Protein AF-A0A3B8NC33-F1 (afdb_monomer)

Nearest PDB structures (foldseek):
  8gxu-assembly1_G  TM=2.625E-01  e=5.377E+00  Thermus thermophilus HB8

Foldseek 3Di:
DDDDDDDDDDDDDDDDDDDDDDDDDDPPDDPPPVVVVVVVVVVVVVVVVVVVVVVVVVVVVVVVVVVVVVVVVVVVVVVVVVVLVVLVCVLCPFPDDPPWGWDWDDDVQWIWIFIPDDDDPQRRGAKIAGNFAAQDRIDGTPPDPQVRADQCLVVCPQWKDFQQAWDQDPVVRATHGPPDQLVLQQDPPLPDPSHDPPDDDDQADPVRRGHPPADHHDPDSRSGDDTDMGTDWDQDPVRDIDGDDPVD

Structure (mmCIF, N/CA/C/O backbone):
data_AF-A0A3B8NC33-F1
#
_entry.id   AF-A0A3B8NC33-F1
#
loop_
_atom_site.group_PDB
_atom_site.id
_atom_site.type_symbol
_atom_site.label_atom_id
_atom_site.label_alt_id
_atom_site.label_comp_id
_atom_site.label_asym_id
_atom_site.label_entity_id
_atom_site.label_seq_id
_atom_site.pdbx_PDB_ins_code
_atom_site.Cartn_x
_atom_site.Cartn_y
_atom_site.Cartn_z
_atom_site.occupancy
_atom_site.B_iso_or_equiv
_atom_site.auth_seq_id
_atom_site.auth_comp_id
_atom_site.auth_asym_id
_atom_site.auth_atom_id
_atom_site.pdbx_PDB_model_num
ATOM 1 N N . MET A 1 1 ? -99.631 -49.852 -40.057 1.00 36.09 1 MET A N 1
ATOM 2 C CA . MET A 1 1 ? -100.493 -50.442 -41.103 1.00 36.09 1 MET A CA 1
ATOM 3 C C . MET A 1 1 ? -99.669 -50.563 -42.381 1.00 36.09 1 MET A C 1
ATOM 5 O O . MET A 1 1 ? -99.212 -49.537 -42.847 1.00 36.09 1 MET A O 1
ATOM 9 N N . LYS A 1 2 ? -99.481 -51.802 -42.871 1.00 37.78 2 LYS A N 1
ATOM 10 C CA . LYS A 1 2 ? -99.151 -52.219 -44.256 1.00 37.78 2 LYS A CA 1
ATOM 11 C C . LYS A 1 2 ? -97.831 -51.715 -44.906 1.00 37.78 2 LYS A C 1
ATOM 13 O O . LYS A 1 2 ? -97.626 -50.530 -45.090 1.00 37.78 2 LYS A O 1
ATOM 18 N N . THR A 1 3 ? -96.882 -52.638 -45.139 1.00 38.19 3 THR A N 1
ATOM 19 C CA . THR A 1 3 ? -96.491 -53.266 -46.443 1.00 38.19 3 THR A CA 1
ATOM 20 C C . THR A 1 3 ? -95.378 -52.505 -47.179 1.00 38.19 3 THR A C 1
ATOM 22 O O . THR A 1 3 ? -95.544 -51.339 -47.488 1.00 38.19 3 THR A O 1
ATOM 25 N N . SER A 1 4 ? -94.198 -53.118 -47.348 1.00 39.19 4 SER A N 1
ATOM 26 C CA . SER A 1 4 ? -93.758 -53.862 -48.554 1.00 39.19 4 SER A CA 1
ATOM 27 C C . SER A 1 4 ? -93.327 -52.951 -49.707 1.00 39.19 4 SER A C 1
ATOM 29 O O . SER A 1 4 ? -94.100 -52.086 -50.103 1.00 39.19 4 SER A O 1
ATOM 31 N N . THR A 1 5 ? -92.187 -53.264 -50.347 1.00 43.75 5 THR A N 1
ATOM 32 C CA . THR A 1 5 ? -92.134 -53.708 -51.766 1.00 43.75 5 THR A CA 1
ATOM 33 C C . THR A 1 5 ? -90.812 -53.352 -52.476 1.00 43.75 5 THR A C 1
ATOM 35 O O . THR A 1 5 ? -90.513 -52.183 -52.664 1.00 43.75 5 THR A O 1
ATOM 38 N N . ARG A 1 6 ? -90.119 -54.426 -52.912 1.00 37.91 6 ARG A N 1
ATOM 39 C CA . ARG A 1 6 ? -89.348 -54.687 -54.164 1.00 37.91 6 ARG A CA 1
ATOM 40 C C . ARG A 1 6 ? -88.238 -53.719 -54.608 1.00 37.91 6 ARG A C 1
ATOM 42 O O . ARG A 1 6 ? -88.439 -52.523 -54.697 1.00 37.91 6 ARG A O 1
ATOM 49 N N . GLN A 1 7 ? -87.011 -54.196 -54.849 1.00 43.34 7 GLN A N 1
ATOM 50 C CA . GLN A 1 7 ? -86.513 -55.045 -55.964 1.00 43.34 7 GLN A CA 1
ATOM 51 C C . GLN A 1 7 ? -86.641 -54.440 -57.373 1.00 43.34 7 GLN A C 1
ATOM 53 O O . GLN A 1 7 ? -87.744 -54.349 -57.897 1.00 43.34 7 GLN A O 1
ATOM 58 N N . SER A 1 8 ? -85.484 -54.242 -58.018 1.00 36.69 8 SER A N 1
ATOM 59 C CA . SER A 1 8 ? -85.189 -54.577 -59.430 1.00 36.69 8 SER A CA 1
ATOM 60 C C . SER A 1 8 ? -83.706 -54.252 -59.694 1.00 36.69 8 SER A C 1
ATOM 62 O O . SER A 1 8 ? -83.332 -53.087 -59.722 1.00 36.69 8 SER A O 1
ATOM 64 N N . ASN A 1 9 ? -82.776 -55.209 -59.629 1.00 41.75 9 ASN A N 1
ATOM 65 C CA . ASN A 1 9 ? -82.284 -56.011 -60.760 1.00 41.75 9 ASN A CA 1
ATOM 66 C C . ASN A 1 9 ? -82.384 -55.331 -62.132 1.00 41.75 9 ASN A C 1
ATOM 68 O O . ASN A 1 9 ? -83.482 -55.253 -62.668 1.00 41.75 9 ASN A O 1
ATOM 72 N N . GLN A 1 10 ? -81.238 -55.040 -62.757 1.00 37.62 10 GLN A N 1
ATOM 73 C CA . GLN A 1 10 ? -81.014 -55.428 -64.150 1.00 37.62 10 GLN A CA 1
ATOM 74 C C . GLN A 1 10 ? -79.539 -55.753 -64.431 1.00 37.62 10 GLN A C 1
ATOM 76 O O . GLN A 1 10 ? -78.623 -54.977 -64.179 1.00 37.62 10 GLN A O 1
ATOM 81 N N . TYR A 1 11 ? -79.384 -56.967 -64.950 1.00 34.84 11 TYR A N 1
ATOM 82 C CA . TYR A 1 11 ? -78.227 -57.603 -65.564 1.00 34.84 11 TYR A CA 1
ATOM 83 C C . TYR A 1 11 ? -78.051 -57.119 -67.014 1.00 34.84 11 TYR A C 1
ATOM 85 O O . TYR A 1 11 ? -79.048 -57.012 -67.724 1.00 34.84 11 TYR A O 1
ATOM 93 N N . ASN A 1 12 ? -76.810 -57.005 -67.500 1.00 38.88 12 ASN A N 1
ATOM 94 C CA . ASN A 1 12 ? -76.418 -57.491 -68.839 1.00 38.88 12 ASN A CA 1
ATOM 95 C C . ASN A 1 12 ? -74.882 -57.484 -68.982 1.00 38.88 12 ASN A C 1
ATOM 97 O O . ASN A 1 12 ? -74.248 -56.454 -68.795 1.00 38.88 12 ASN A O 1
ATOM 101 N N . LYS A 1 13 ? -74.255 -58.670 -69.054 1.00 41.38 13 LYS A N 1
ATOM 102 C CA . LYS A 1 13 ? -73.719 -59.335 -70.272 1.00 41.38 13 LYS A CA 1
ATOM 103 C C . LYS A 1 13 ? -72.613 -58.520 -70.966 1.00 41.38 13 LYS A C 1
ATOM 105 O O . LYS A 1 13 ? -72.883 -57.466 -71.514 1.00 41.38 13 LYS A O 1
ATOM 110 N N . SER A 1 14 ? -71.343 -58.908 -70.821 1.00 41.09 14 SER A N 1
ATOM 111 C CA . SER A 1 14 ? -70.631 -60.027 -71.488 1.00 41.09 14 SER A CA 1
ATOM 112 C C . SER A 1 14 ? -70.055 -59.618 -72.846 1.00 41.09 14 SER A C 1
ATOM 114 O O . SER A 1 14 ? -70.815 -59.291 -73.749 1.00 41.09 14 SER A O 1
ATOM 116 N N . ASN A 1 15 ? -68.722 -59.693 -72.977 1.00 37.19 15 ASN A N 1
ATOM 117 C CA . ASN A 1 15 ? -68.048 -60.226 -74.166 1.00 37.19 15 ASN A CA 1
ATOM 118 C C . ASN A 1 15 ? -66.566 -60.564 -73.877 1.00 37.19 15 ASN A C 1
ATOM 120 O O . ASN A 1 15 ? -65.801 -59.723 -73.413 1.00 37.19 15 ASN A O 1
ATOM 124 N N . ASN A 1 16 ? -66.206 -61.824 -74.150 1.00 39.09 16 ASN A N 1
ATOM 125 C CA . ASN A 1 16 ? -64.850 -62.405 -74.233 1.00 39.09 16 ASN A CA 1
ATOM 126 C C . ASN A 1 16 ? -64.128 -61.869 -75.497 1.00 39.09 16 ASN A C 1
ATOM 128 O O . ASN A 1 16 ? -64.822 -61.503 -76.438 1.00 39.09 16 ASN A O 1
ATOM 132 N N . GLY A 1 17 ? -62.802 -61.820 -75.697 1.00 37.31 17 GLY A N 1
ATOM 133 C CA . GLY A 1 17 ? -61.551 -62.298 -75.062 1.00 37.31 17 GLY A CA 1
ATOM 134 C C . GLY A 1 17 ? -60.374 -61.746 -75.925 1.00 37.31 17 GLY A C 1
ATOM 135 O O . GLY A 1 17 ? -60.585 -60.721 -76.569 1.00 37.31 17 GLY A O 1
ATOM 136 N N . PRO A 1 18 ? -59.213 -62.412 -76.137 1.00 55.00 18 PRO A N 1
ATOM 137 C CA . PRO A 1 18 ? -58.379 -63.266 -75.280 1.00 55.00 18 PRO A CA 1
ATOM 138 C C . PRO A 1 18 ? -56.895 -62.776 -75.216 1.00 55.00 18 PRO A C 1
ATOM 140 O O . PRO A 1 18 ? -56.404 -62.149 -76.150 1.00 55.00 18 PRO A O 1
ATOM 143 N N . GLY A 1 19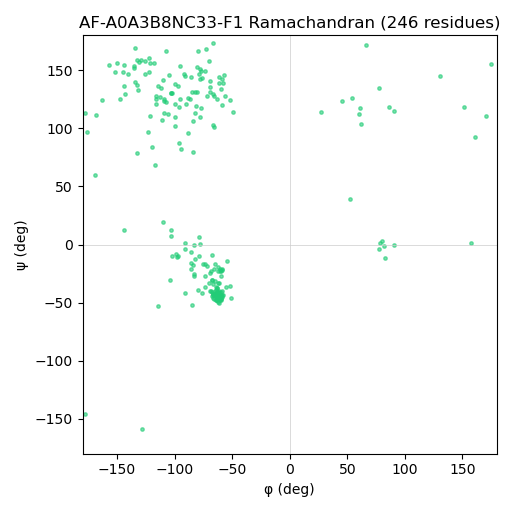 ? -56.113 -63.129 -74.181 1.00 41.19 19 GLY A N 1
ATOM 144 C CA . GLY A 1 19 ? -54.646 -62.959 -74.265 1.00 41.19 19 GLY A CA 1
ATOM 145 C C . GLY A 1 19 ? -53.839 -62.933 -72.962 1.00 41.19 19 GLY A C 1
ATOM 146 O O . GLY A 1 19 ? -53.604 -61.870 -72.417 1.00 41.19 19 GLY A O 1
ATOM 147 N N . LYS A 1 20 ? -53.356 -64.118 -72.554 1.00 43.66 20 LYS A N 1
ATOM 148 C CA . LYS A 1 20 ? -52.055 -64.440 -71.914 1.00 43.66 20 LYS A CA 1
ATOM 149 C C . LYS A 1 20 ? -51.498 -63.570 -70.760 1.00 43.66 20 LYS A C 1
ATOM 151 O O . LYS A 1 20 ? -51.045 -62.455 -70.978 1.00 43.66 20 LYS A O 1
ATOM 156 N N . GLY A 1 21 ? -51.235 -64.229 -69.623 1.00 47.72 21 GLY A N 1
ATOM 157 C CA . GLY A 1 21 ? -50.026 -63.985 -68.809 1.00 47.72 21 GLY A CA 1
ATOM 158 C C . GLY A 1 21 ? -50.257 -63.757 -67.309 1.00 47.72 21 GLY A C 1
ATOM 159 O O . GLY A 1 21 ? 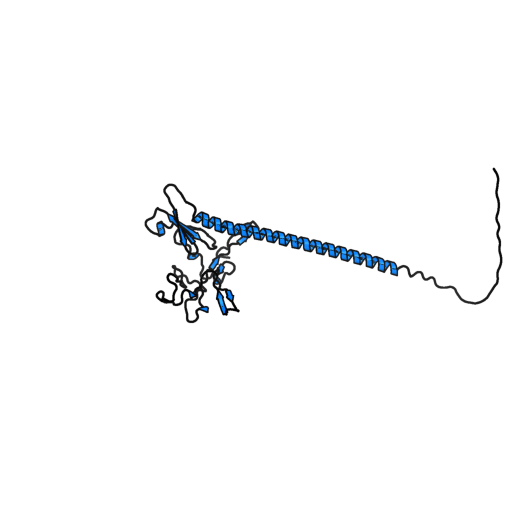-51.286 -63.205 -66.951 1.00 47.72 21 GLY A O 1
ATOM 160 N N . PRO A 1 22 ? -49.346 -64.217 -66.428 1.00 46.88 22 PRO A N 1
ATOM 161 C CA . PRO A 1 22 ? -49.647 -64.604 -65.050 1.00 46.88 22 PRO A CA 1
ATOM 162 C C . PRO A 1 22 ? -49.753 -63.423 -64.077 1.00 46.88 22 PRO A C 1
ATOM 164 O O . PRO A 1 22 ? -49.092 -62.398 -64.224 1.00 46.88 22 PRO A O 1
ATOM 167 N N . ALA A 1 23 ? -50.547 -63.621 -63.024 1.00 58.97 23 ALA A N 1
ATOM 168 C CA . ALA A 1 23 ? -50.493 -62.810 -61.816 1.00 58.97 23 ALA A CA 1
ATOM 169 C C . ALA A 1 23 ? -49.082 -62.858 -61.211 1.00 58.97 23 ALA A C 1
ATOM 171 O O . ALA A 1 23 ? -48.498 -63.936 -61.179 1.00 58.97 23 ALA A O 1
ATOM 172 N N . LEU A 1 24 ? -48.578 -61.713 -60.729 1.00 56.91 24 LEU A N 1
ATOM 173 C CA . LEU A 1 24 ? -47.767 -61.548 -59.509 1.00 56.91 24 LEU A CA 1
ATOM 174 C C . LEU A 1 24 ? -47.196 -60.118 -59.430 1.00 56.91 24 LEU A C 1
ATOM 176 O O . LEU A 1 24 ? -46.266 -59.782 -60.159 1.00 56.91 24 LEU A O 1
ATOM 180 N N . LYS A 1 25 ? -47.687 -59.313 -58.478 1.00 45.44 25 LYS A N 1
ATOM 181 C CA . LYS A 1 25 ? -46.849 -58.565 -57.516 1.00 45.44 25 LYS A CA 1
ATOM 182 C C . LYS A 1 25 ? -47.732 -57.793 -56.533 1.00 45.44 25 LYS A C 1
ATOM 184 O O . LYS A 1 25 ? -48.388 -56.833 -56.916 1.00 45.44 25 LYS A O 1
ATOM 189 N N . ASN A 1 26 ? -47.694 -58.181 -55.260 1.00 59.19 26 ASN A N 1
ATOM 190 C CA . ASN A 1 26 ? -48.063 -57.296 -54.155 1.00 59.19 26 ASN A CA 1
ATOM 191 C C . ASN A 1 26 ? -46.856 -56.399 -53.845 1.00 59.19 26 ASN A C 1
ATOM 193 O O . ASN A 1 26 ? -45.824 -56.941 -53.448 1.00 59.19 26 ASN A O 1
ATOM 197 N N . PRO A 1 27 ? -46.940 -55.063 -53.956 1.00 49.94 27 PRO A N 1
ATOM 198 C CA . PRO A 1 27 ? -45.967 -54.180 -53.343 1.00 49.94 27 PRO A CA 1
ATOM 199 C C . PRO A 1 27 ? -46.533 -53.712 -51.998 1.00 49.94 27 PRO A C 1
ATOM 201 O O . PRO A 1 27 ? -47.181 -52.674 -51.909 1.00 49.94 27 PRO A O 1
ATOM 204 N N . ARG A 1 28 ? -46.303 -54.483 -50.934 1.00 59.78 28 ARG A N 1
ATOM 205 C CA . ARG A 1 28 ? -46.381 -53.946 -49.569 1.00 59.78 28 ARG A CA 1
ATOM 206 C C . ARG A 1 28 ? -44.976 -53.543 -49.158 1.00 59.78 28 ARG A C 1
ATOM 208 O O . ARG A 1 28 ? -44.297 -54.337 -48.537 1.00 59.78 28 ARG A O 1
ATOM 215 N N . GLU A 1 29 ? -44.541 -52.352 -49.566 1.00 58.53 29 GLU A N 1
ATOM 216 C CA . GLU A 1 29 ? -43.280 -51.752 -49.097 1.00 58.53 29 GLU A CA 1
ATOM 217 C C . GLU A 1 29 ? -43.176 -50.275 -49.537 1.00 58.53 29 GLU A C 1
ATOM 219 O O . GLU A 1 29 ? -42.301 -49.898 -50.308 1.00 58.53 29 GLU A O 1
ATOM 224 N N . LYS A 1 30 ? -44.121 -49.415 -49.117 1.00 54.25 30 LYS A N 1
ATOM 225 C CA . LYS A 1 30 ? -44.017 -47.945 -49.305 1.00 54.25 30 LYS A CA 1
ATOM 226 C C . LYS A 1 30 ? -44.582 -47.086 -48.160 1.00 54.25 30 LYS A C 1
ATOM 228 O O . LYS A 1 30 ? -44.693 -45.878 -48.324 1.00 54.25 30 LYS A O 1
ATOM 233 N N . GLU A 1 31 ? -44.884 -47.654 -46.992 1.00 54.38 31 GLU A N 1
ATOM 234 C CA . GLU A 1 31 ? -45.345 -46.869 -45.823 1.00 54.38 31 GLU A CA 1
ATOM 235 C C . GLU A 1 31 ? -44.227 -46.552 -44.808 1.00 54.38 31 GLU A C 1
ATOM 237 O O . GLU A 1 31 ? -44.387 -45.685 -43.955 1.00 54.38 31 GLU A O 1
ATOM 242 N N . SER A 1 32 ? -43.048 -47.169 -44.928 1.00 56.34 32 SER A N 1
ATOM 243 C CA . SER A 1 32 ? -41.942 -47.023 -43.968 1.00 56.34 32 SER A CA 1
ATOM 244 C C . SER A 1 32 ? -41.044 -45.792 -44.188 1.00 56.34 32 SER A C 1
ATOM 246 O O . SER A 1 32 ? -40.359 -45.373 -43.260 1.00 56.34 32 SER A O 1
ATOM 248 N N . GLY A 1 33 ? -41.060 -45.162 -45.369 1.00 64.25 33 GLY A N 1
ATOM 249 C CA . GLY A 1 33 ? -40.212 -43.994 -45.666 1.00 64.25 33 GLY A CA 1
ATOM 250 C C . GLY A 1 33 ? -40.700 -42.681 -45.038 1.00 64.25 33 GLY A C 1
ATOM 251 O O . GLY A 1 33 ? -39.902 -41.927 -44.488 1.00 64.25 33 GLY A O 1
ATOM 252 N N . ILE A 1 34 ? -42.015 -42.421 -45.068 1.00 78.25 34 ILE A N 1
ATOM 253 C CA . ILE A 1 34 ? -42.618 -41.210 -44.478 1.00 78.25 34 ILE A CA 1
ATOM 254 C C . ILE A 1 34 ? -42.524 -41.229 -42.950 1.00 78.25 34 ILE A C 1
ATOM 256 O O . ILE A 1 34 ? -42.195 -40.209 -42.346 1.00 78.25 34 ILE A O 1
ATOM 260 N N . ALA A 1 35 ? -42.733 -42.395 -42.330 1.00 79.31 35 ALA A N 1
ATOM 261 C CA . ALA A 1 35 ? -42.620 -42.550 -40.884 1.00 79.31 35 ALA A CA 1
ATOM 262 C C . ALA A 1 35 ? -41.215 -42.163 -40.387 1.00 79.31 35 ALA A C 1
ATOM 264 O O . ALA A 1 35 ? -41.094 -41.393 -39.437 1.00 79.31 35 ALA A O 1
ATOM 265 N N . ILE A 1 36 ? -40.158 -42.590 -41.085 1.00 83.25 36 ILE A N 1
ATOM 266 C CA . ILE A 1 36 ? -38.770 -42.256 -40.728 1.00 83.25 36 ILE A CA 1
ATOM 267 C C . ILE A 1 36 ? -38.512 -40.748 -40.815 1.00 83.25 36 ILE A C 1
ATOM 269 O O . ILE A 1 36 ? -37.931 -40.185 -39.891 1.00 83.25 36 ILE A O 1
ATOM 273 N N . VAL A 1 37 ? -38.973 -40.076 -41.876 1.00 87.56 37 VAL A N 1
ATOM 274 C CA . VAL A 1 37 ? -38.784 -38.622 -42.028 1.00 87.56 37 VAL A CA 1
ATOM 275 C C . VAL A 1 37 ? -39.508 -37.861 -40.917 1.00 87.56 37 VAL A C 1
ATOM 277 O O . VAL A 1 37 ? -38.909 -36.994 -40.288 1.00 87.56 37 VAL A O 1
ATOM 280 N N . THR A 1 38 ? -40.760 -38.224 -40.614 1.00 88.81 38 THR A N 1
ATOM 281 C CA . THR A 1 38 ? -41.527 -37.565 -39.541 1.00 88.81 38 THR A CA 1
ATOM 282 C C . THR A 1 38 ? -40.890 -37.756 -38.163 1.00 88.81 38 THR A C 1
ATOM 284 O O . THR A 1 38 ? -40.776 -36.794 -37.407 1.00 88.81 38 THR A O 1
ATOM 287 N N . VAL A 1 39 ? -40.399 -38.960 -37.852 1.00 92.00 39 VAL A N 1
ATOM 288 C CA . VAL A 1 39 ? -39.718 -39.248 -36.582 1.00 92.00 39 VAL A CA 1
ATOM 289 C C . VAL A 1 39 ? -38.392 -38.495 -36.492 1.00 92.00 39 VAL A C 1
ATOM 291 O O . VAL A 1 39 ? -38.104 -37.903 -35.455 1.00 92.00 39 VAL A O 1
ATOM 294 N N . LEU A 1 40 ? -37.609 -38.446 -37.574 1.00 92.50 40 LEU A N 1
ATOM 295 C CA . LEU A 1 40 ? -36.345 -37.708 -37.606 1.00 92.50 40 LEU A CA 1
ATOM 296 C C . LEU A 1 40 ? -36.561 -36.204 -37.382 1.00 92.50 40 LEU A C 1
ATOM 298 O O . LEU A 1 40 ? -35.808 -35.586 -36.633 1.00 92.50 40 LEU A O 1
ATOM 302 N N . SER A 1 41 ? -37.603 -35.618 -37.981 1.00 92.19 41 SER A N 1
ATOM 303 C CA . SER A 1 41 ? -37.955 -34.209 -37.768 1.00 92.19 41 SER A CA 1
ATOM 304 C C . SER A 1 41 ? -38.346 -33.923 -36.317 1.00 92.19 41 SER A C 1
ATOM 306 O O . SER A 1 41 ? -37.900 -32.925 -35.753 1.00 92.19 41 SER A O 1
ATOM 308 N N . VAL A 1 42 ? -39.129 -34.809 -35.689 1.00 93.88 42 VAL A N 1
ATOM 309 C CA . VAL A 1 42 ? -39.500 -34.679 -34.269 1.00 93.88 42 VAL A CA 1
ATOM 310 C C . VAL A 1 42 ? -38.271 -34.819 -33.366 1.00 93.88 42 VAL A C 1
ATOM 312 O O . VAL A 1 42 ? -38.096 -34.009 -32.458 1.00 93.88 42 VAL A O 1
ATOM 315 N N . LEU A 1 43 ? -37.384 -35.781 -33.642 1.00 94.69 43 LEU A N 1
ATOM 316 C CA . LEU A 1 43 ? -36.138 -35.963 -32.892 1.00 94.69 43 LEU A CA 1
ATOM 317 C C . LEU A 1 43 ? -35.197 -34.762 -33.036 1.00 94.69 43 LEU A C 1
ATOM 319 O O . LEU A 1 43 ? -34.644 -34.306 -32.039 1.00 94.69 43 LEU A O 1
ATOM 323 N N . MET A 1 44 ? -35.039 -34.206 -34.241 1.00 95.69 44 MET A N 1
ATOM 324 C CA . MET A 1 44 ? -34.252 -32.983 -34.440 1.00 95.69 44 MET A CA 1
ATOM 325 C C . MET A 1 44 ? -34.806 -31.812 -33.627 1.00 95.69 44 MET A C 1
ATOM 327 O O . MET A 1 44 ? -34.039 -31.106 -32.973 1.00 95.69 44 MET A O 1
ATOM 331 N N . LEU A 1 45 ? -36.127 -31.620 -33.637 1.00 96.25 45 LEU A N 1
ATOM 332 C CA . LEU A 1 45 ? -36.771 -30.541 -32.892 1.00 96.25 45 LEU A CA 1
ATOM 333 C C . LEU A 1 45 ? -36.576 -30.715 -31.380 1.00 96.25 45 LEU A C 1
ATOM 335 O O . LEU A 1 45 ? -36.237 -29.751 -30.695 1.00 96.25 45 LEU A O 1
ATOM 339 N N . MET A 1 46 ? -36.712 -31.943 -30.869 1.00 96.19 46 MET A N 1
ATOM 340 C CA . MET A 1 46 ? -36.432 -32.254 -29.465 1.00 96.19 46 MET A CA 1
ATOM 341 C C . MET A 1 46 ? -34.981 -31.940 -29.089 1.00 96.19 46 MET A C 1
ATOM 343 O O . MET A 1 46 ? -34.752 -31.281 -28.078 1.00 96.19 46 MET A O 1
ATOM 347 N N . THR A 1 47 ? -34.004 -32.337 -29.908 1.00 96.06 47 THR A N 1
ATOM 348 C CA . THR A 1 47 ? -32.583 -32.063 -29.640 1.00 96.06 47 THR A CA 1
ATOM 349 C C . THR A 1 47 ? -32.283 -30.566 -29.612 1.00 96.06 47 THR A C 1
ATOM 351 O O . THR A 1 47 ? -31.571 -30.108 -28.722 1.00 96.06 47 THR A O 1
ATOM 354 N N . LEU A 1 48 ? -32.853 -29.782 -30.536 1.00 96.19 48 LEU A N 1
ATOM 355 C CA . LEU A 1 48 ? -32.684 -28.324 -30.551 1.00 96.19 48 LEU A CA 1
ATOM 356 C C . LEU A 1 48 ? -33.288 -27.659 -29.312 1.00 96.19 48 LEU A C 1
ATOM 358 O O . LEU A 1 48 ? -32.692 -26.734 -28.763 1.00 96.19 48 LEU A O 1
ATOM 362 N N . LEU A 1 49 ? -34.445 -28.138 -28.854 1.00 96.12 49 LEU A N 1
ATOM 363 C CA . LEU A 1 49 ? -35.093 -27.619 -27.652 1.00 96.12 49 LEU A CA 1
ATOM 364 C C . LEU A 1 49 ? -34.267 -27.939 -26.402 1.00 96.12 49 LEU A C 1
ATOM 366 O O . LEU A 1 49 ? -34.016 -27.052 -25.591 1.00 96.12 49 LEU A O 1
ATOM 370 N N . ILE A 1 50 ? -33.794 -29.182 -26.283 1.00 96.50 50 ILE A N 1
ATOM 371 C CA . ILE A 1 50 ? -32.926 -29.617 -25.183 1.00 96.50 50 ILE A CA 1
ATOM 372 C C . ILE A 1 50 ? -31.635 -28.792 -25.172 1.00 96.50 50 ILE A C 1
ATOM 374 O O . ILE A 1 50 ? -31.256 -28.267 -24.129 1.00 96.50 50 ILE A O 1
ATOM 378 N N . TRP A 1 51 ? -30.995 -28.611 -26.328 1.00 96.19 51 TRP A N 1
ATOM 379 C CA . TRP A 1 51 ? -29.790 -27.791 -26.446 1.00 96.19 51 TRP A CA 1
ATOM 380 C C . TRP A 1 51 ? -30.043 -26.326 -26.071 1.00 96.19 51 TRP A C 1
ATOM 382 O O . TRP A 1 51 ? -29.254 -25.734 -25.339 1.00 96.19 51 TRP A O 1
ATOM 392 N N . GLY A 1 52 ? -31.170 -25.754 -26.505 1.00 95.38 52 GLY A N 1
ATOM 393 C CA . GLY A 1 52 ? -31.577 -24.403 -26.123 1.00 95.38 52 GLY A CA 1
ATOM 394 C C . GLY A 1 52 ? -31.792 -24.254 -24.615 1.00 95.38 52 GLY A C 1
ATOM 395 O O . GLY A 1 52 ? -31.331 -23.276 -24.031 1.00 95.38 52 GLY A O 1
ATOM 396 N N . PHE A 1 53 ? -32.433 -25.237 -23.975 1.00 95.50 53 PHE A N 1
ATOM 397 C CA . PHE A 1 53 ? -32.645 -25.249 -22.527 1.00 95.50 53 PHE A CA 1
ATOM 398 C C . PHE A 1 53 ? -31.328 -25.371 -21.751 1.00 95.50 53 PHE A C 1
ATOM 400 O O . PHE A 1 53 ? -31.089 -24.576 -20.846 1.00 95.50 53 PHE A O 1
ATOM 407 N N . PHE A 1 54 ? -30.444 -26.299 -22.134 1.00 95.25 54 PHE A N 1
ATOM 408 C CA . PHE A 1 54 ? -29.126 -26.433 -21.505 1.00 95.25 54 PHE A CA 1
ATOM 409 C C . PHE A 1 54 ? -28.270 -25.178 -21.698 1.00 95.25 54 PHE A C 1
ATOM 411 O O . PHE A 1 54 ? -27.702 -24.687 -20.731 1.00 95.25 54 PHE A O 1
ATOM 418 N N . SER A 1 55 ? -28.252 -24.589 -22.900 1.00 94.50 55 SER A N 1
ATOM 419 C CA . SER A 1 55 ? -27.520 -23.341 -23.147 1.00 94.50 55 SER A CA 1
ATOM 420 C C . SER A 1 55 ? -28.064 -22.172 -22.322 1.00 94.50 55 SER A C 1
ATOM 422 O O . SER A 1 55 ? -27.292 -21.332 -21.862 1.00 94.50 55 SER A O 1
ATOM 424 N N . ALA A 1 56 ? -29.384 -22.091 -22.134 1.00 93.81 56 ALA A N 1
ATOM 425 C CA . ALA A 1 56 ? -29.990 -21.073 -21.283 1.00 93.81 56 ALA A CA 1
ATOM 426 C C . ALA A 1 56 ? -29.632 -21.287 -19.804 1.00 93.81 56 ALA A C 1
ATOM 428 O O . ALA A 1 56 ? -29.232 -20.331 -19.145 1.00 93.81 56 ALA A O 1
ATOM 429 N N . ALA A 1 57 ? -29.704 -22.527 -19.314 1.00 93.06 57 ALA A N 1
ATOM 430 C CA . ALA A 1 57 ? -29.356 -22.873 -17.939 1.00 93.06 57 ALA A CA 1
ATOM 431 C C . ALA A 1 57 ? -27.868 -22.627 -17.629 1.00 93.06 57 ALA A C 1
ATOM 433 O O . ALA A 1 57 ? -27.547 -22.068 -16.584 1.00 93.06 57 ALA A O 1
ATOM 434 N N . GLU A 1 58 ? -26.961 -22.980 -18.546 1.00 93.00 58 GLU A N 1
ATOM 435 C CA . GLU A 1 58 ? -25.527 -22.675 -18.426 1.00 93.00 58 GLU A CA 1
ATOM 436 C C . GLU A 1 58 ? -25.286 -21.163 -18.354 1.00 93.00 58 GLU A C 1
ATOM 438 O O . GLU A 1 58 ? -24.610 -20.688 -17.446 1.00 93.00 58 GLU A O 1
ATOM 443 N N . LYS A 1 59 ? -25.914 -20.381 -19.243 1.00 92.25 59 LYS A N 1
ATOM 444 C CA . LYS A 1 59 ? -25.803 -18.913 -19.225 1.00 92.25 59 LYS A CA 1
ATOM 445 C C . LYS A 1 59 ? -26.361 -18.290 -17.949 1.00 92.25 59 LYS A C 1
ATOM 447 O O . LYS A 1 59 ? -25.815 -17.302 -17.466 1.00 92.25 59 LYS A O 1
ATOM 452 N N . GLU A 1 60 ? -27.456 -18.825 -17.420 1.00 90.44 60 GLU A N 1
ATOM 453 C CA . GLU A 1 60 ? -28.057 -18.349 -16.174 1.00 90.44 60 GLU A CA 1
ATOM 454 C C . GLU A 1 60 ? -27.169 -18.665 -14.964 1.00 90.44 60 GLU A C 1
ATOM 456 O O . GLU A 1 60 ? -26.989 -17.810 -14.091 1.00 90.44 60 GLU A O 1
ATOM 461 N N . LEU A 1 61 ? -26.549 -19.849 -14.940 1.00 93.25 61 LEU A N 1
ATOM 462 C CA . LEU A 1 61 ? -25.568 -20.229 -13.926 1.00 93.25 61 LEU A CA 1
ATOM 463 C C . LEU A 1 61 ? -24.322 -19.340 -13.997 1.00 93.25 61 LEU A C 1
ATOM 465 O O . LEU A 1 61 ? -23.912 -18.786 -12.976 1.00 93.25 61 LEU A O 1
ATOM 469 N N . ASP A 1 62 ? -23.769 -19.132 -15.191 1.00 92.44 62 ASP A N 1
ATOM 470 C CA . ASP A 1 62 ? -22.630 -18.238 -15.400 1.00 92.44 62 ASP A CA 1
ATOM 471 C C . ASP A 1 62 ? -22.968 -16.812 -14.965 1.00 92.44 62 ASP A C 1
ATOM 473 O O . ASP A 1 62 ? -22.236 -16.211 -14.180 1.00 92.44 62 ASP A O 1
ATOM 477 N N . SER A 1 63 ? -24.119 -16.282 -15.387 1.00 90.75 63 SER A N 1
ATOM 478 C CA . SER A 1 63 ? -24.593 -14.958 -14.974 1.00 90.75 63 SER A CA 1
ATOM 479 C C . SER A 1 63 ? -24.748 -14.849 -13.455 1.00 90.75 63 SER A C 1
ATOM 481 O O . SER A 1 63 ? -24.400 -13.822 -12.869 1.00 90.75 63 SER A O 1
ATOM 483 N N . SER A 1 64 ? -25.250 -15.897 -12.801 1.00 90.81 64 SER A N 1
ATOM 484 C CA . SER A 1 64 ? -25.403 -15.940 -11.343 1.00 90.81 64 SER A CA 1
ATOM 485 C C . SER A 1 64 ? -24.050 -15.962 -10.635 1.00 90.81 64 SER A C 1
ATOM 487 O O . SER A 1 64 ? -23.855 -15.238 -9.657 1.00 90.81 64 SER A O 1
ATOM 489 N N . ASN A 1 65 ? -23.086 -16.722 -11.160 1.00 91.06 65 ASN A N 1
ATOM 490 C CA . ASN A 1 65 ? -21.715 -16.755 -10.656 1.00 91.06 65 ASN A CA 1
ATOM 491 C C . ASN A 1 65 ? -21.019 -15.399 -10.830 1.00 91.06 65 ASN A C 1
ATOM 493 O O . ASN A 1 65 ? -20.407 -14.903 -9.883 1.00 91.06 65 ASN A O 1
ATOM 497 N N . TYR A 1 66 ? -21.166 -14.752 -11.990 1.00 90.56 66 TYR A N 1
ATOM 498 C CA . TYR A 1 66 ? -20.645 -13.403 -12.229 1.00 90.56 66 TYR A CA 1
ATOM 499 C C . TYR A 1 66 ? -21.263 -12.376 -11.280 1.00 90.56 66 TYR A C 1
ATOM 501 O O . TYR A 1 66 ? -20.545 -11.561 -10.695 1.00 90.56 66 TYR A O 1
ATOM 509 N N . TYR A 1 67 ? -22.581 -12.427 -11.083 1.00 88.31 67 TYR A N 1
ATOM 510 C CA . TYR A 1 67 ? -23.273 -11.542 -10.151 1.00 88.31 67 TYR A CA 1
ATOM 511 C C . TYR A 1 67 ? -22.802 -11.764 -8.706 1.00 88.31 67 TYR A C 1
ATOM 513 O O . TYR A 1 67 ? -22.464 -10.805 -8.009 1.00 88.31 67 TYR A O 1
ATOM 521 N N . GLY A 1 68 ? -22.692 -13.026 -8.280 1.00 88.81 68 GLY A N 1
ATOM 522 C CA . GLY A 1 68 ? -22.156 -13.398 -6.972 1.00 88.81 68 GLY A CA 1
ATOM 523 C C . GLY A 1 68 ? -20.715 -12.925 -6.771 1.00 88.81 68 GLY A C 1
ATOM 524 O O . GLY A 1 68 ? -20.400 -12.335 -5.738 1.00 88.81 68 GLY A O 1
ATOM 525 N N . SER A 1 69 ? -19.852 -13.102 -7.775 1.00 86.06 69 SER A N 1
ATOM 526 C CA . SER A 1 69 ? -18.470 -12.614 -7.744 1.00 86.06 69 SER A CA 1
ATOM 527 C C . SER A 1 69 ? -18.410 -11.090 -7.640 1.00 86.06 69 SER A C 1
ATOM 529 O O . SER A 1 69 ? -17.640 -10.567 -6.840 1.00 86.06 69 SER A O 1
ATOM 531 N N . SER A 1 70 ? -19.242 -10.363 -8.392 1.00 87.12 70 SER A N 1
ATOM 532 C CA . SER A 1 70 ? -19.281 -8.897 -8.345 1.00 87.12 70 SER A CA 1
ATOM 533 C C . SER A 1 70 ? -19.700 -8.373 -6.968 1.00 87.12 70 SER A C 1
ATOM 535 O O . SER A 1 70 ? -19.099 -7.426 -6.456 1.00 87.12 70 SER A O 1
ATOM 537 N N . LEU A 1 71 ? -20.691 -9.009 -6.335 1.00 87.56 71 LEU A N 1
ATOM 538 C CA . LEU A 1 71 ? -21.097 -8.670 -4.970 1.00 87.56 71 LEU A CA 1
ATOM 539 C C . LEU A 1 71 ? -19.971 -8.914 -3.961 1.00 87.56 71 LEU A C 1
ATOM 541 O O . LEU A 1 71 ? -19.706 -8.037 -3.139 1.00 87.56 71 LEU A O 1
ATOM 545 N N . ARG A 1 72 ? -19.267 -10.049 -4.062 1.00 84.56 72 ARG A N 1
ATOM 546 C CA . ARG A 1 72 ? -18.107 -10.350 -3.205 1.00 84.56 72 ARG A CA 1
ATOM 547 C C . ARG A 1 72 ? -16.994 -9.318 -3.378 1.00 84.56 72 ARG A C 1
ATOM 549 O O . ARG A 1 72 ? -16.469 -8.826 -2.387 1.00 84.56 72 ARG A O 1
ATOM 556 N N . THR A 1 73 ? -16.677 -8.922 -4.612 1.00 85.81 73 THR A N 1
ATOM 557 C CA . THR A 1 73 ? -15.670 -7.881 -4.880 1.00 85.81 73 THR A CA 1
ATOM 558 C C . THR A 1 73 ? -16.058 -6.534 -4.267 1.00 85.81 73 THR A C 1
ATOM 560 O O . THR A 1 73 ? -15.202 -5.843 -3.714 1.00 85.81 73 THR A O 1
ATOM 563 N N . ARG A 1 74 ? -17.341 -6.155 -4.317 1.00 87.00 74 ARG A N 1
ATOM 564 C CA . ARG A 1 74 ? -17.820 -4.920 -3.673 1.00 87.00 74 ARG A CA 1
ATOM 565 C C . ARG A 1 74 ? -17.669 -4.979 -2.156 1.00 87.00 74 ARG A C 1
ATOM 567 O O . ARG A 1 74 ? -17.088 -4.069 -1.582 1.00 87.00 74 ARG A O 1
ATOM 574 N N . GLN A 1 75 ? -18.100 -6.076 -1.533 1.00 86.88 75 GLN A N 1
ATOM 575 C CA . GLN A 1 75 ? -17.929 -6.286 -0.092 1.00 86.88 75 GLN A CA 1
ATOM 576 C C . GLN A 1 75 ? -16.451 -6.228 0.316 1.00 86.88 75 GLN A C 1
ATOM 578 O O . GLN A 1 75 ? -16.105 -5.560 1.285 1.00 86.88 75 GLN A O 1
ATOM 583 N N . LEU A 1 76 ? -15.570 -6.861 -0.462 1.00 86.31 76 LEU A N 1
ATOM 584 C CA . LEU A 1 76 ? -14.124 -6.813 -0.255 1.00 86.31 76 LEU A CA 1
ATOM 585 C C . LEU A 1 76 ? -13.578 -5.375 -0.330 1.00 86.31 76 LEU A C 1
ATOM 587 O O . LEU A 1 76 ? -12.795 -4.958 0.521 1.00 86.31 76 LEU A O 1
ATOM 591 N N . THR A 1 77 ? -14.035 -4.596 -1.311 1.00 86.50 77 THR A N 1
ATOM 592 C CA . THR A 1 77 ? -13.652 -3.182 -1.473 1.00 86.50 77 THR A CA 1
ATOM 593 C C . THR A 1 77 ? -14.089 -2.331 -0.275 1.00 86.50 77 THR A C 1
ATOM 595 O O . THR A 1 77 ? -13.324 -1.490 0.213 1.00 86.50 77 THR A O 1
ATOM 598 N N . ASP A 1 78 ? -15.298 -2.571 0.236 1.00 89.19 78 ASP A N 1
ATOM 599 C CA . ASP A 1 78 ? -15.819 -1.880 1.415 1.00 89.19 78 ASP A CA 1
ATOM 600 C C . ASP A 1 78 ? -15.002 -2.220 2.670 1.00 89.19 78 ASP A C 1
ATOM 602 O O . ASP A 1 78 ? -14.707 -1.330 3.470 1.00 89.19 78 ASP A O 1
ATOM 606 N N . VAL A 1 79 ? -14.580 -3.480 2.840 1.00 88.88 79 VAL A N 1
ATOM 607 C CA . VAL A 1 79 ? -13.720 -3.900 3.962 1.00 88.88 79 VAL A CA 1
ATOM 608 C C . VAL A 1 79 ? -12.386 -3.156 3.942 1.00 88.88 79 VAL A C 1
ATOM 610 O O . VAL A 1 79 ? -11.996 -2.590 4.963 1.00 88.88 79 VAL A O 1
ATOM 613 N N . VAL A 1 80 ? -11.715 -3.089 2.788 1.00 86.56 80 VAL A N 1
ATOM 614 C CA . VAL A 1 80 ? -10.416 -2.404 2.658 1.00 86.56 80 VAL A CA 1
ATOM 615 C C . VAL A 1 80 ? -10.548 -0.914 2.978 1.00 86.56 80 VAL A C 1
ATOM 617 O O . VAL A 1 80 ? -9.758 -0.361 3.745 1.00 86.56 80 VAL A O 1
ATOM 620 N N . THR A 1 81 ? -11.587 -0.260 2.460 1.00 90.06 81 THR A N 1
ATOM 621 C CA . THR A 1 81 ? -11.804 1.175 2.698 1.00 90.06 81 THR A CA 1
ATOM 622 C C . THR A 1 81 ? -12.126 1.446 4.170 1.00 90.06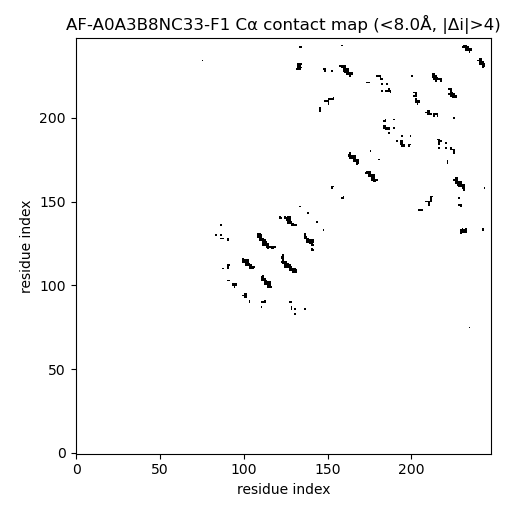 81 THR A C 1
ATOM 624 O O . THR A 1 81 ? -11.577 2.371 4.774 1.00 90.06 81 THR A O 1
ATOM 627 N N . ASN A 1 82 ? -12.967 0.610 4.786 1.00 91.06 82 ASN A N 1
ATOM 628 C CA . ASN A 1 82 ? -13.271 0.696 6.213 1.00 91.06 82 ASN A CA 1
ATOM 629 C C . ASN A 1 82 ? -12.041 0.436 7.088 1.00 91.06 82 ASN A C 1
ATOM 631 O O . ASN A 1 82 ? -11.883 1.111 8.103 1.00 91.06 82 ASN A O 1
ATOM 635 N N . MET A 1 83 ? -11.148 -0.473 6.690 1.00 89.06 83 MET A N 1
ATOM 636 C CA . MET A 1 83 ? -9.889 -0.730 7.390 1.00 89.06 83 MET A CA 1
ATOM 637 C C . MET A 1 83 ? -8.983 0.506 7.389 1.00 89.06 83 MET A C 1
ATOM 639 O O . MET A 1 83 ? -8.527 0.926 8.452 1.00 89.06 83 MET A O 1
ATOM 643 N N . VAL A 1 84 ? -8.773 1.137 6.230 1.00 89.88 84 VAL A N 1
ATOM 644 C CA . VAL A 1 84 ? -7.960 2.363 6.124 1.00 89.88 84 VAL A CA 1
ATOM 645 C C . VAL A 1 84 ? -8.572 3.496 6.951 1.00 89.88 84 VAL A C 1
ATOM 647 O O . VAL A 1 84 ? -7.872 4.166 7.714 1.00 89.88 84 VAL A O 1
ATOM 650 N N . MET A 1 85 ? -9.894 3.684 6.873 1.00 91.75 85 MET A N 1
ATOM 651 C CA . MET A 1 85 ? -10.589 4.680 7.693 1.00 91.75 85 MET A CA 1
ATOM 652 C C . MET A 1 85 ? -10.464 4.388 9.189 1.00 91.75 85 MET A C 1
ATOM 654 O O . MET A 1 85 ? -10.259 5.316 9.971 1.00 91.75 85 MET A O 1
ATOM 658 N N . ALA A 1 86 ? -10.588 3.125 9.602 1.00 91.19 86 ALA A N 1
ATOM 659 C CA . ALA A 1 86 ? -10.438 2.721 10.994 1.00 91.19 86 ALA A CA 1
ATOM 660 C C . ALA A 1 86 ? -9.017 2.992 11.498 1.00 91.19 86 ALA A C 1
ATOM 662 O O . ALA A 1 86 ? -8.866 3.548 12.583 1.00 91.19 86 ALA A O 1
ATOM 663 N N . GLN A 1 87 ? -8.000 2.686 10.693 1.00 91.00 87 GLN A N 1
ATOM 664 C CA . GLN A 1 87 ? -6.596 2.927 11.014 1.00 91.00 87 GLN A CA 1
ATOM 665 C C . GLN A 1 87 ? -6.307 4.420 11.218 1.00 91.00 87 GLN A C 1
ATOM 667 O O . GLN A 1 87 ? -5.772 4.814 12.255 1.00 91.00 87 GLN A O 1
ATOM 672 N N . ILE A 1 88 ? -6.736 5.271 10.277 1.00 91.88 88 ILE A N 1
ATOM 673 C CA . ILE A 1 88 ? -6.564 6.729 10.381 1.00 91.88 88 ILE A CA 1
ATOM 674 C C . ILE A 1 88 ? -7.334 7.267 11.587 1.00 91.88 88 ILE A C 1
ATOM 676 O O . ILE A 1 88 ? -6.765 7.984 12.406 1.00 91.88 88 ILE A O 1
ATOM 680 N N . ARG A 1 89 ? -8.605 6.878 11.754 1.00 91.88 89 ARG A N 1
ATOM 681 C CA . ARG A 1 89 ? -9.413 7.311 12.904 1.00 91.88 89 ARG A CA 1
ATOM 682 C C . ARG A 1 89 ? -8.791 6.884 14.223 1.00 91.88 89 ARG A C 1
ATOM 684 O O . ARG A 1 89 ? -8.798 7.672 15.156 1.00 91.88 89 ARG A O 1
ATOM 691 N N . LYS A 1 90 ? -8.244 5.674 14.322 1.00 89.19 90 LYS A N 1
ATOM 692 C CA . LYS A 1 90 ? -7.594 5.195 15.545 1.00 89.19 90 LYS A CA 1
ATOM 693 C C . LYS A 1 90 ? -6.320 5.983 15.860 1.00 89.19 90 LYS A C 1
ATOM 695 O O . LYS A 1 90 ? -6.047 6.230 17.034 1.00 89.19 90 LYS A O 1
ATOM 700 N N . ALA A 1 91 ? -5.594 6.415 14.829 1.00 88.50 91 ALA A N 1
ATOM 701 C CA . ALA A 1 91 ? -4.405 7.245 14.964 1.00 88.50 91 ALA A CA 1
ATOM 702 C C . ALA A 1 91 ? -4.712 8.701 15.349 1.00 88.50 91 ALA A C 1
ATOM 704 O O . ALA A 1 91 ? -3.962 9.299 16.117 1.00 88.50 91 ALA A O 1
ATOM 705 N N . THR A 1 92 ? -5.806 9.272 14.836 1.00 89.25 92 THR A N 1
ATOM 706 C CA . THR A 1 92 ? -6.140 10.696 15.020 1.00 89.25 92 THR A CA 1
ATOM 707 C C . THR A 1 92 ? -7.224 10.958 16.062 1.00 89.25 92 THR A C 1
ATOM 709 O O . THR A 1 92 ? -7.484 12.118 16.379 1.00 89.25 92 THR A O 1
ATOM 712 N N . ALA A 1 93 ? -7.908 9.923 16.555 1.00 83.62 93 ALA A N 1
ATOM 713 C CA . ALA A 1 93 ? -8.934 10.072 17.578 1.00 83.62 93 ALA A CA 1
ATOM 714 C C . ALA A 1 93 ? -8.336 10.661 18.855 1.00 83.62 93 ALA A C 1
ATOM 716 O O . ALA A 1 93 ? -7.212 10.346 19.249 1.00 83.62 93 ALA A O 1
ATOM 717 N N . GLU A 1 94 ? -9.125 11.495 19.526 1.00 66.81 94 GLU A N 1
ATOM 718 C CA . GLU A 1 94 ? -8.744 12.074 20.803 1.00 66.81 94 GLU A CA 1
ATOM 719 C C . GLU A 1 94 ? -8.635 10.959 21.855 1.00 66.81 94 GLU A C 1
ATOM 721 O O . GLU A 1 94 ? -9.628 10.450 22.373 1.00 66.81 94 GLU A O 1
ATOM 726 N N . GLN A 1 95 ? -7.408 10.529 22.148 1.00 65.06 95 GLN A N 1
ATOM 727 C CA . GLN A 1 95 ? -7.145 9.525 23.174 1.00 65.06 95 GLN A CA 1
ATOM 728 C C . GLN A 1 95 ? -7.070 10.214 24.539 1.00 65.06 95 GLN A C 1
ATOM 730 O O . GLN A 1 95 ? -6.001 10.484 25.064 1.00 65.06 95 GLN A O 1
ATOM 735 N N . THR A 1 96 ? -8.202 10.534 25.152 1.00 60.41 96 THR A N 1
ATOM 736 C CA . THR A 1 96 ? -8.207 11.047 26.528 1.00 60.41 96 THR A CA 1
ATOM 737 C C . THR A 1 96 ? -8.275 9.879 27.507 1.00 60.41 96 THR A C 1
ATOM 739 O O . THR A 1 96 ? -9.333 9.342 27.813 1.00 60.41 96 THR A O 1
ATOM 742 N N . GLN A 1 97 ? -7.114 9.455 28.008 1.00 64.69 97 GLN A N 1
ATOM 743 C CA . GLN A 1 97 ? -7.053 8.754 29.294 1.00 64.69 97 GLN A CA 1
ATOM 744 C C . GLN A 1 97 ? -6.822 9.799 30.382 1.00 64.69 97 GLN A C 1
ATOM 746 O O . GLN A 1 97 ? -6.162 10.805 30.133 1.00 64.69 97 GLN A O 1
ATOM 751 N N . GLU A 1 98 ? -7.360 9.589 31.581 1.00 63.09 98 GLU A N 1
ATOM 752 C CA . GLU A 1 98 ? -7.256 10.540 32.691 1.00 63.09 98 GLU A CA 1
ATOM 753 C C . GLU A 1 98 ? -5.796 11.006 32.896 1.00 63.09 98 GLU A C 1
ATOM 755 O O . GLU A 1 98 ? -4.893 10.213 33.168 1.00 63.09 98 GLU A O 1
ATOM 760 N N . GLY A 1 99 ? -5.537 12.298 32.658 1.00 67.62 99 GLY A N 1
ATOM 761 C CA . GLY A 1 99 ? -4.202 12.907 32.754 1.00 67.62 99 GLY A CA 1
ATOM 762 C C . GLY A 1 99 ? -3.234 12.675 31.577 1.00 67.62 99 GLY A C 1
ATOM 763 O O . GLY A 1 99 ? -2.111 13.186 31.631 1.00 67.62 99 GLY A O 1
ATOM 764 N N . LYS A 1 100 ? -3.633 11.963 30.514 1.00 70.19 100 LYS A N 1
ATOM 765 C CA . LYS A 1 100 ? -2.854 11.765 29.278 1.00 70.19 100 LYS A CA 1
ATOM 766 C C . LYS A 1 100 ? -3.529 12.459 28.098 1.00 70.19 100 LYS A C 1
ATOM 768 O O . LYS A 1 100 ? -4.702 12.232 27.815 1.00 70.19 100 LYS A O 1
ATOM 773 N N . ARG A 1 101 ? -2.769 13.296 27.398 1.00 78.56 101 ARG A N 1
ATOM 774 C CA . ARG A 1 101 ? -3.159 13.901 26.121 1.00 78.56 101 ARG A CA 1
ATOM 775 C C . ARG A 1 101 ? -2.237 13.364 25.047 1.00 78.56 101 ARG A C 1
ATOM 777 O O . ARG A 1 101 ? -1.027 13.316 25.268 1.00 78.56 101 ARG A O 1
ATOM 784 N N . TYR A 1 102 ? -2.809 13.006 23.907 1.00 84.94 102 TYR A N 1
ATOM 785 C CA . TYR A 1 102 ? -2.040 12.594 22.745 1.00 84.94 102 TYR A CA 1
ATOM 786 C C . TYR A 1 102 ? -2.190 13.638 21.646 1.00 84.94 102 TYR A C 1
ATOM 788 O O . TYR A 1 102 ? -3.292 14.114 21.381 1.00 84.94 102 TYR A O 1
ATOM 796 N N . THR A 1 103 ? -1.074 13.997 21.027 1.00 88.00 103 THR A N 1
ATOM 797 C CA . THR A 1 103 ? -1.048 14.687 19.736 1.00 88.00 103 THR A CA 1
ATOM 798 C C . THR A 1 103 ? -0.574 13.705 18.670 1.00 88.00 103 THR A C 1
ATOM 800 O O . THR A 1 103 ? -0.077 12.632 19.004 1.00 88.00 103 THR A O 1
ATOM 803 N N . TRP A 1 104 ? -0.721 14.027 17.393 1.00 89.69 104 TRP A N 1
ATOM 804 C CA . TRP A 1 104 ? -0.281 13.157 16.306 1.00 89.69 104 TRP A CA 1
ATOM 805 C C . TRP A 1 104 ? 0.450 13.953 15.232 1.00 89.69 104 TRP A C 1
ATOM 807 O O . TRP A 1 104 ? 0.196 15.142 15.042 1.00 89.69 104 TRP A O 1
ATOM 817 N N . ALA A 1 105 ? 1.361 13.285 14.532 1.00 89.19 105 ALA A N 1
ATOM 818 C CA . ALA A 1 105 ? 1.991 13.800 13.326 1.00 89.19 105 ALA A CA 1
ATOM 819 C C . ALA A 1 105 ? 1.961 12.725 12.238 1.00 89.19 105 ALA A C 1
ATOM 821 O O . ALA A 1 105 ? 2.222 11.548 12.499 1.00 89.19 105 ALA A O 1
ATOM 822 N N . SER A 1 106 ? 1.636 13.132 11.015 1.00 88.44 106 SER A N 1
ATOM 823 C CA . SER A 1 106 ? 1.710 12.263 9.844 1.00 88.44 106 SER A CA 1
ATOM 824 C C . SER A 1 106 ? 3.122 12.270 9.270 1.00 88.44 106 SER A C 1
ATOM 826 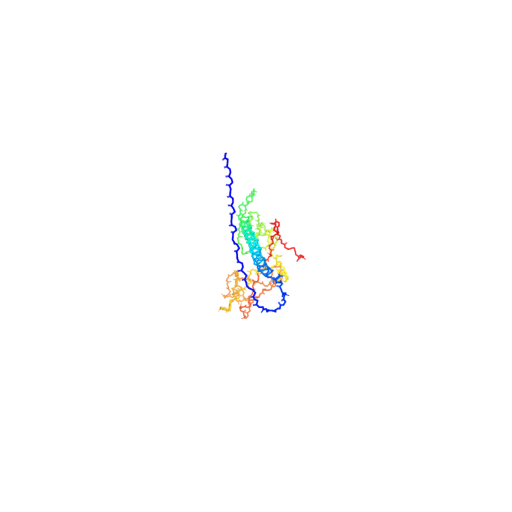O O . SER A 1 106 ? 3.683 13.336 9.012 1.00 88.44 106 SER A O 1
ATOM 828 N N . GLN A 1 107 ? 3.661 11.085 9.018 1.00 82.19 107 GLN A N 1
ATOM 829 C CA . GLN A 1 107 ? 4.884 10.851 8.262 1.00 82.19 107 GLN A CA 1
ATOM 830 C C . GLN A 1 107 ? 4.524 10.017 7.019 1.00 82.19 107 GLN A C 1
ATOM 832 O O . GLN A 1 107 ? 3.509 9.311 7.022 1.00 82.19 107 GLN A O 1
ATOM 837 N N . PRO A 1 108 ? 5.311 10.066 5.933 1.00 81.06 108 PRO A N 1
ATOM 838 C CA . PRO A 1 108 ? 5.152 9.105 4.849 1.00 81.06 108 PRO A CA 1
ATOM 839 C C . PRO A 1 108 ? 5.178 7.673 5.404 1.00 81.06 108 PRO A C 1
ATOM 841 O O . PRO A 1 108 ? 6.099 7.299 6.126 1.00 81.06 108 PRO A O 1
ATOM 844 N N . GLY A 1 109 ? 4.134 6.896 5.119 1.00 83.62 109 GLY A N 1
ATOM 845 C CA . GLY A 1 109 ? 4.022 5.500 5.550 1.00 83.62 109 GLY A CA 1
ATOM 846 C C . GLY A 1 109 ? 3.517 5.258 6.980 1.00 83.62 109 GLY A C 1
ATOM 847 O O . GLY A 1 109 ? 3.155 4.122 7.275 1.00 83.62 109 GLY A O 1
ATOM 848 N N . ALA A 1 110 ? 3.411 6.264 7.860 1.00 88.81 110 ALA A N 1
ATOM 849 C CA . ALA A 1 110 ? 2.883 6.062 9.217 1.00 88.81 110 ALA A CA 1
ATOM 850 C C . ALA A 1 110 ? 2.319 7.339 9.870 1.00 88.81 110 ALA A C 1
ATOM 852 O O . ALA A 1 110 ? 2.753 8.453 9.592 1.00 88.81 110 ALA A O 1
ATOM 853 N N . ILE A 1 111 ? 1.384 7.182 10.808 1.00 90.38 111 ILE A N 1
ATOM 854 C CA . ILE A 1 111 ? 0.966 8.244 11.734 1.00 90.38 111 ILE A CA 1
ATOM 855 C C . ILE A 1 111 ? 1.516 7.914 13.117 1.00 90.38 111 ILE A C 1
ATOM 857 O O . ILE A 1 111 ? 1.217 6.856 13.672 1.00 90.38 111 ILE A O 1
ATOM 861 N N . THR A 1 112 ? 2.293 8.829 13.687 1.00 88.81 112 THR A N 1
ATOM 862 C CA . THR A 1 112 ? 2.878 8.673 15.023 1.00 88.81 112 THR A CA 1
ATOM 863 C C . THR A 1 112 ? 2.089 9.510 16.022 1.00 88.81 112 THR A C 1
ATOM 865 O O . THR A 1 112 ? 1.845 10.696 15.784 1.00 88.81 112 THR A O 1
ATOM 868 N N . THR A 1 113 ? 1.685 8.911 17.143 1.00 88.62 113 THR A N 1
ATOM 869 C CA . THR A 1 113 ? 1.053 9.623 18.258 1.00 88.62 113 THR A CA 1
ATOM 870 C C . THR A 1 113 ? 2.058 9.893 19.366 1.00 88.62 113 THR A C 1
ATOM 872 O O . THR A 1 113 ? 2.857 9.032 19.732 1.00 88.62 113 THR A O 1
ATOM 875 N N . PHE A 1 114 ? 1.997 11.095 19.927 1.00 86.62 114 PHE A N 1
ATOM 876 C CA . PHE A 1 114 ? 2.879 11.576 20.977 1.00 86.62 114 PHE A CA 1
ATOM 877 C C . PHE A 1 114 ? 2.092 11.855 22.250 1.00 86.62 114 PHE A C 1
ATOM 879 O O . PHE A 1 114 ? 1.107 12.587 22.230 1.00 86.62 114 PHE A O 1
ATOM 886 N N . SER A 1 115 ? 2.541 11.283 23.358 1.00 86.00 115 SER A N 1
ATOM 887 C CA . SER A 1 115 ? 2.041 11.522 24.708 1.00 86.00 115 SER A CA 1
ATOM 888 C C . SER A 1 115 ? 2.558 12.854 25.254 1.00 86.00 115 SER A C 1
ATOM 890 O O . SER A 1 115 ? 3.681 13.259 24.981 1.00 86.00 115 SER A O 1
ATOM 892 N N . ASN A 1 116 ? 1.776 13.509 26.109 1.00 83.19 116 ASN A N 1
ATOM 893 C CA . ASN A 1 116 ? 2.202 14.681 26.882 1.00 83.19 116 ASN A CA 1
ATOM 894 C C . ASN A 1 116 ? 3.053 14.341 28.125 1.00 83.19 116 ASN A C 1
ATOM 896 O O . ASN A 1 116 ? 3.315 15.220 28.947 1.00 83.19 116 ASN A O 1
ATOM 900 N N . ARG A 1 117 ? 3.428 13.070 28.312 1.00 77.00 117 ARG A N 1
ATOM 901 C CA . ARG A 1 117 ? 4.251 12.584 29.428 1.00 77.00 117 ARG A CA 1
ATOM 902 C C . ARG A 1 117 ? 5.485 11.880 28.874 1.00 77.00 117 ARG A C 1
ATOM 904 O O . ARG A 1 117 ? 5.402 10.710 28.522 1.00 77.00 117 ARG A O 1
ATOM 911 N N . GLY A 1 118 ? 6.589 12.611 28.815 1.00 74.94 118 GLY A N 1
ATOM 912 C CA . GLY A 1 118 ? 7.898 12.167 28.347 1.00 74.94 118 GLY A CA 1
ATOM 913 C C . GLY A 1 118 ? 8.851 13.361 28.322 1.00 74.94 118 GLY A C 1
ATOM 914 O O . GLY A 1 118 ? 8.399 14.506 28.271 1.00 74.94 118 GLY A O 1
ATOM 915 N N . THR A 1 119 ? 10.149 13.109 28.425 1.00 77.75 119 THR A N 1
ATOM 916 C CA . THR A 1 119 ? 11.197 14.142 28.315 1.00 77.75 119 THR A CA 1
ATOM 917 C C . THR A 1 119 ? 11.902 14.082 26.971 1.00 77.75 119 THR A C 1
ATOM 919 O O . THR A 1 119 ? 12.297 15.117 26.444 1.00 77.75 119 THR A O 1
ATOM 922 N N . ASP A 1 120 ? 11.981 12.884 26.400 1.00 77.75 120 ASP A N 1
ATOM 923 C CA . ASP A 1 120 ? 12.722 12.585 25.182 1.00 77.75 120 ASP A CA 1
ATOM 924 C C . ASP A 1 120 ? 11.790 12.017 24.115 1.00 77.75 120 ASP A C 1
ATOM 926 O O . ASP A 1 120 ? 10.740 11.450 24.438 1.00 77.75 120 ASP A O 1
ATOM 930 N N . TYR A 1 121 ? 12.181 12.145 22.847 1.00 75.06 121 TYR A N 1
ATOM 931 C CA . TYR A 1 121 ? 11.375 11.721 21.701 1.00 75.06 121 TYR A CA 1
ATOM 932 C C . TYR A 1 121 ? 10.867 10.273 21.845 1.00 75.06 121 TYR A C 1
ATOM 934 O O . TYR A 1 121 ? 9.666 10.044 21.711 1.00 75.06 121 TYR A O 1
ATOM 942 N N . ASP A 1 122 ? 11.730 9.332 22.236 1.00 74.88 122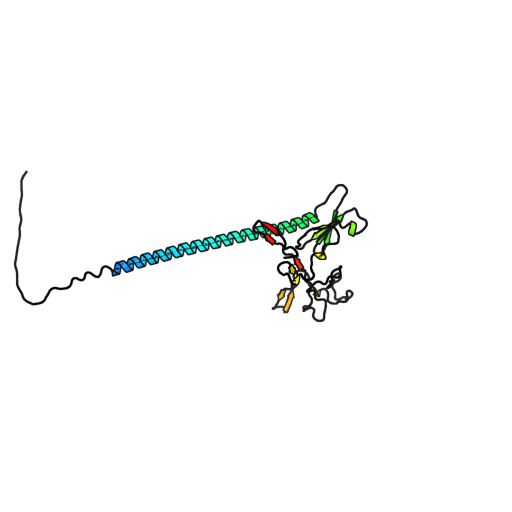 ASP A N 1
ATOM 943 C CA . ASP A 1 122 ? 11.377 7.911 22.407 1.00 74.88 122 ASP A CA 1
ATOM 944 C C . ASP A 1 122 ? 10.308 7.684 23.482 1.00 74.88 122 ASP A C 1
ATOM 946 O O . ASP A 1 122 ? 9.472 6.790 23.375 1.00 74.88 122 ASP A O 1
ATOM 950 N N . THR A 1 123 ? 10.320 8.510 24.529 1.00 76.88 123 THR A N 1
ATOM 951 C CA . THR A 1 123 ? 9.348 8.436 25.631 1.00 76.88 123 THR A CA 1
ATOM 952 C C . THR A 1 123 ? 8.046 9.165 25.310 1.00 76.88 123 THR A C 1
ATOM 954 O O . THR A 1 123 ? 6.997 8.844 25.869 1.00 76.88 123 THR A O 1
ATOM 957 N N . LEU A 1 124 ? 8.112 10.152 24.413 1.00 81.69 124 LEU A N 1
ATOM 958 C CA . LEU A 1 124 ? 6.957 10.891 23.922 1.00 81.69 124 LEU A CA 1
ATOM 959 C C . LEU A 1 124 ? 6.216 10.085 22.854 1.00 81.69 124 LEU A C 1
ATOM 961 O O . LEU A 1 124 ? 4.988 10.093 22.860 1.00 81.69 124 LEU A O 1
ATOM 965 N N . ALA A 1 125 ? 6.920 9.379 21.966 1.00 82.25 125 ALA A N 1
ATOM 966 C CA . ALA A 1 125 ? 6.333 8.550 20.918 1.00 82.25 125 ALA A CA 1
ATOM 967 C C . ALA A 1 125 ? 5.590 7.348 21.523 1.00 82.25 125 ALA A C 1
ATOM 969 O O . ALA A 1 125 ? 6.176 6.359 21.955 1.00 82.25 125 ALA A O 1
ATOM 970 N N . ALA A 1 126 ? 4.263 7.433 21.558 1.00 82.06 126 ALA A N 1
ATOM 971 C CA . ALA A 1 126 ? 3.426 6.427 22.190 1.00 82.06 126 ALA A CA 1
ATOM 972 C C . ALA A 1 126 ? 3.118 5.264 21.243 1.00 82.06 126 ALA A C 1
ATOM 974 O O . ALA A 1 126 ? 3.294 4.103 21.613 1.00 82.06 126 ALA A O 1
ATOM 975 N N . LYS A 1 127 ? 2.621 5.563 20.037 1.00 86.00 127 LYS A N 1
ATOM 976 C CA . LYS A 1 127 ? 2.204 4.550 19.058 1.00 86.00 127 LYS A CA 1
ATOM 977 C C . LYS A 1 127 ? 2.504 4.992 17.635 1.00 86.00 127 LYS A C 1
ATOM 979 O O . LYS A 1 127 ? 2.391 6.175 17.320 1.00 86.00 127 LYS A O 1
ATOM 984 N N . LYS A 1 128 ? 2.800 4.023 16.772 1.00 88.00 128 LYS A N 1
ATOM 985 C CA . LYS A 1 128 ? 2.926 4.204 15.324 1.00 88.00 128 LYS A CA 1
ATOM 986 C C . LYS A 1 128 ? 1.851 3.382 14.617 1.00 88.00 128 LYS A C 1
ATOM 988 O O . LYS A 1 128 ? 1.730 2.179 14.836 1.00 88.00 128 LYS A O 1
ATOM 993 N N . TYR A 1 129 ? 1.067 4.044 13.778 1.00 90.31 129 TYR A N 1
ATOM 994 C CA . TYR A 1 129 ? 0.020 3.446 12.956 1.00 90.31 129 TYR A CA 1
ATOM 995 C C . TYR A 1 129 ? 0.514 3.396 11.515 1.00 90.31 129 TYR A C 1
ATOM 997 O O . TYR A 1 129 ? 0.681 4.444 10.891 1.00 90.31 129 TYR A O 1
ATOM 1005 N N . LYS A 1 130 ? 0.760 2.197 10.983 1.00 90.38 130 LYS A N 1
ATOM 1006 C CA . LYS A 1 130 ? 1.251 2.014 9.610 1.00 90.38 130 LYS A CA 1
ATOM 1007 C C . LYS A 1 130 ? 0.157 2.401 8.612 1.00 90.38 130 LYS A C 1
ATOM 1009 O O . LYS A 1 130 ? -1.022 2.122 8.843 1.00 90.38 130 LYS A O 1
ATOM 1014 N N . LEU A 1 131 ? 0.554 3.063 7.527 1.00 89.69 131 LEU A N 1
ATOM 1015 C CA . LEU A 1 131 ? -0.302 3.443 6.393 1.00 89.69 131 LEU A CA 1
ATOM 1016 C C . LEU A 1 131 ? -0.094 2.531 5.172 1.00 89.69 131 LEU A C 1
ATOM 1018 O O . LEU A 1 131 ? -0.633 2.794 4.101 1.00 89.69 131 LEU A O 1
ATOM 1022 N N . TYR A 1 132 ? 0.682 1.467 5.346 1.00 89.25 132 TYR A N 1
ATOM 1023 C CA . TYR A 1 132 ? 0.890 0.381 4.397 1.00 89.25 132 TYR A CA 1
ATOM 1024 C C . TYR A 1 132 ? 0.499 -0.944 5.052 1.00 89.25 132 TYR A C 1
ATOM 1026 O O . TYR A 1 132 ? 0.421 -1.037 6.278 1.00 89.25 132 TYR A O 1
ATOM 1034 N N . SER A 1 133 ? 0.253 -1.964 4.236 1.00 89.62 133 SER A N 1
ATOM 1035 C CA . SER A 1 133 ? -0.105 -3.299 4.705 1.00 89.62 133 SER A CA 1
ATOM 1036 C C . SER A 1 133 ? 1.084 -4.022 5.348 1.00 89.62 133 SER A C 1
ATOM 1038 O O . SER A 1 133 ? 2.166 -4.140 4.770 1.00 89.62 133 SER A O 1
ATOM 1040 N N . SER A 1 134 ? 0.860 -4.518 6.564 1.00 88.44 134 SER A N 1
ATOM 1041 C CA . SER A 1 134 ? 1.794 -5.318 7.360 1.00 88.44 134 SER A CA 1
ATOM 1042 C C . SER A 1 134 ? 0.996 -6.272 8.253 1.00 88.44 134 SER A C 1
ATOM 1044 O O . SER A 1 134 ? -0.154 -5.988 8.601 1.00 88.44 134 SER A O 1
ATOM 1046 N N . ALA A 1 135 ? 1.614 -7.378 8.668 1.00 84.88 135 ALA A N 1
ATOM 1047 C CA . ALA A 1 135 ? 1.073 -8.317 9.651 1.00 84.88 135 ALA A CA 1
ATOM 1048 C C . ALA A 1 135 ? 0.618 -7.621 10.947 1.00 84.88 135 ALA A C 1
ATOM 1050 O O . ALA A 1 135 ? -0.384 -7.995 11.558 1.00 84.88 135 ALA A O 1
ATOM 1051 N N . ARG A 1 136 ? 1.343 -6.573 11.360 1.00 86.06 136 ARG A N 1
ATOM 1052 C CA . ARG A 1 136 ? 0.969 -5.695 12.472 1.00 86.06 136 ARG A CA 1
ATOM 1053 C C . ARG A 1 136 ? 0.857 -4.268 11.971 1.00 86.06 136 ARG A C 1
ATOM 1055 O O . ARG A 1 136 ? 1.856 -3.630 11.670 1.00 86.06 136 ARG A O 1
ATOM 1062 N N . MET A 1 137 ? -0.368 -3.752 11.927 1.00 87.06 137 MET A N 1
ATOM 1063 C CA . MET A 1 137 ? -0.656 -2.378 11.495 1.00 87.06 137 MET A CA 1
ATOM 1064 C C . MET A 1 137 ? -0.371 -1.331 12.586 1.00 87.06 137 MET A C 1
ATOM 1066 O O . MET A 1 137 ? -0.386 -0.132 12.318 1.00 87.06 137 MET A O 1
ATOM 1070 N N . GLU A 1 138 ? -0.113 -1.763 13.819 1.00 88.44 138 GLU A N 1
ATOM 1071 C CA . GLU A 1 138 ? 0.148 -0.904 14.973 1.00 88.44 138 GLU A CA 1
ATOM 1072 C C . GLU A 1 138 ? 1.387 -1.371 15.710 1.00 88.44 138 GLU A C 1
ATOM 1074 O O . GLU A 1 138 ? 1.499 -2.546 16.051 1.00 88.44 138 GLU A O 1
ATOM 1079 N N . GLU A 1 139 ? 2.262 -0.425 16.026 1.00 85.50 139 GLU A N 1
ATOM 1080 C CA . GLU A 1 139 ? 3.455 -0.671 16.824 1.00 85.50 139 GLU A CA 1
ATOM 1081 C C . GLU A 1 139 ? 3.500 0.269 18.027 1.00 85.50 139 GLU A C 1
ATOM 1083 O O . GLU A 1 139 ? 3.012 1.406 17.992 1.00 85.50 139 GLU A O 1
ATOM 1088 N N . GLN A 1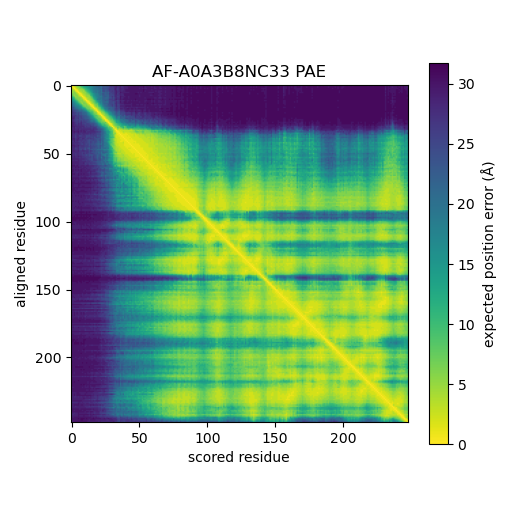 140 ? 4.060 -0.233 19.125 1.00 77.44 140 GLN A N 1
ATOM 1089 C CA . GLN A 1 140 ? 4.442 0.590 20.271 1.00 77.44 140 GLN A CA 1
ATOM 1090 C C . GLN A 1 140 ? 5.893 1.040 20.065 1.00 77.44 140 GLN A C 1
ATOM 1092 O O . GLN A 1 140 ? 6.690 0.235 19.597 1.00 77.44 140 GLN A O 1
ATOM 1097 N N . SER A 1 141 ? 6.255 2.257 20.494 1.00 67.94 141 SER A N 1
ATOM 1098 C CA . SER A 1 141 ? 7.639 2.774 20.418 1.00 67.94 141 SER A CA 1
ATOM 1099 C C . SER A 1 141 ? 8.176 3.010 18.983 1.00 67.94 141 SER A C 1
ATOM 1101 O O . SER A 1 141 ? 7.513 2.748 17.980 1.00 67.94 141 SER A O 1
ATOM 1103 N N . GLU A 1 142 ? 9.358 3.632 18.883 1.00 58.25 142 GLU A N 1
ATOM 1104 C CA . GLU A 1 142 ? 10.042 4.013 17.640 1.00 58.25 142 GLU A CA 1
ATOM 1105 C C . GLU A 1 142 ? 10.521 2.806 16.816 1.00 58.25 142 GLU A C 1
ATOM 1107 O O . GLU A 1 142 ? 10.539 2.878 15.582 1.00 58.25 142 GLU A O 1
ATOM 1112 N N . TYR A 1 143 ? 10.849 1.700 17.481 1.00 60.03 143 TYR A N 1
ATOM 1113 C CA . TYR A 1 143 ? 11.371 0.486 16.863 1.00 60.03 143 TYR A CA 1
ATOM 1114 C C . TYR A 1 143 ? 10.222 -0.443 16.487 1.00 60.03 143 TYR A C 1
ATOM 1116 O O . TYR A 1 143 ? 9.442 -0.781 17.368 1.00 60.03 143 TYR A O 1
ATOM 1124 N N . ASN A 1 144 ? 10.122 -0.773 15.188 1.00 60.31 144 ASN A N 1
ATOM 1125 C CA . ASN A 1 144 ? 9.443 -1.938 14.573 1.00 60.31 144 ASN A CA 1
ATOM 1126 C C . ASN A 1 144 ? 9.060 -1.698 13.092 1.00 60.31 144 ASN A C 1
ATOM 1128 O O . ASN A 1 144 ? 8.487 -2.580 12.465 1.00 60.31 144 ASN A O 1
ATOM 1132 N N . LEU A 1 145 ? 9.369 -0.534 12.498 1.00 73.25 145 LEU A N 1
ATOM 1133 C CA . LEU A 1 145 ? 9.140 -0.326 11.053 1.00 73.25 145 LEU A CA 1
ATOM 1134 C C . LEU A 1 145 ? 10.280 -0.873 10.186 1.00 73.25 145 LEU A C 1
ATOM 1136 O O . LEU A 1 145 ? 10.066 -1.224 9.033 1.00 73.25 145 LEU A O 1
ATOM 1140 N N . VAL A 1 146 ? 11.496 -0.942 10.730 1.00 73.94 146 VAL A N 1
ATOM 1141 C CA . VAL A 1 146 ? 12.669 -1.423 9.985 1.00 73.94 146 VAL A CA 1
ATOM 1142 C C . VAL A 1 146 ? 12.578 -2.928 9.715 1.00 73.94 146 VAL A C 1
ATOM 1144 O O . VAL A 1 146 ? 12.977 -3.376 8.647 1.00 73.94 146 VAL A O 1
ATOM 1147 N N . ASP A 1 147 ? 11.976 -3.681 10.638 1.00 73.81 147 ASP A N 1
ATOM 1148 C CA . ASP A 1 147 ? 11.829 -5.141 10.555 1.00 73.81 147 ASP A CA 1
ATOM 1149 C C . ASP A 1 147 ? 10.629 -5.595 9.703 1.00 73.81 147 ASP A C 1
ATOM 1151 O O . ASP A 1 147 ? 10.383 -6.799 9.567 1.00 73.81 147 ASP A O 1
ATOM 1155 N N . ASP A 1 148 ? 9.855 -4.655 9.146 1.00 77.75 148 ASP A N 1
ATOM 1156 C CA . ASP A 1 148 ? 8.752 -4.977 8.230 1.00 77.75 148 ASP A CA 1
ATOM 1157 C C . ASP A 1 148 ? 9.262 -5.512 6.886 1.00 77.75 148 ASP A C 1
ATOM 1159 O O . ASP A 1 148 ? 8.556 -6.257 6.198 1.00 77.75 148 ASP A O 1
ATOM 1163 N N . VAL A 1 149 ? 10.498 -5.160 6.530 1.00 78.38 149 VAL A N 1
ATOM 1164 C CA . VAL A 1 149 ? 11.157 -5.592 5.302 1.00 78.38 149 VAL A CA 1
ATOM 1165 C C . VAL A 1 149 ? 12.266 -6.571 5.653 1.00 78.38 149 VAL A C 1
ATOM 1167 O O . VAL A 1 149 ? 13.156 -6.270 6.442 1.00 78.38 149 VAL A O 1
ATOM 1170 N N . VAL A 1 150 ? 12.208 -7.751 5.046 1.00 79.12 150 VAL A N 1
ATOM 1171 C CA . VAL A 1 150 ? 13.234 -8.791 5.175 1.00 79.12 150 VAL A CA 1
ATOM 1172 C C . VAL A 1 150 ? 14.228 -8.703 4.017 1.00 79.12 150 VAL A C 1
ATOM 1174 O O . VAL A 1 150 ? 13.881 -8.226 2.936 1.00 79.12 150 VAL A O 1
ATOM 1177 N N . GLU A 1 151 ? 15.463 -9.161 4.226 1.00 80.94 151 GLU A N 1
ATOM 1178 C CA . GLU A 1 151 ? 16.529 -9.110 3.208 1.00 80.94 151 GLU A CA 1
ATOM 1179 C C . GLU A 1 151 ? 16.198 -9.900 1.935 1.00 80.94 151 GLU A C 1
ATOM 1181 O O . GLU A 1 151 ? 16.753 -9.614 0.885 1.00 80.94 151 GLU A O 1
ATOM 1186 N N . ASP A 1 152 ? 15.276 -10.858 1.997 1.00 85.31 152 ASP A N 1
ATOM 1187 C CA . ASP A 1 152 ? 14.870 -11.727 0.891 1.00 85.31 152 ASP A CA 1
ATOM 1188 C C . ASP A 1 152 ? 13.450 -11.423 0.380 1.00 85.31 152 ASP A C 1
ATOM 1190 O O . ASP A 1 152 ? 12.833 -12.244 -0.298 1.00 85.31 152 ASP A O 1
ATOM 1194 N N . TRP A 1 153 ? 12.907 -10.232 0.667 1.00 87.75 153 TRP A N 1
ATOM 1195 C CA . TRP A 1 153 ? 11.521 -9.882 0.314 1.00 87.75 153 TRP A CA 1
ATOM 1196 C C . TRP A 1 153 ? 11.228 -10.058 -1.185 1.00 87.75 153 TRP A C 1
ATOM 1198 O O . TRP A 1 153 ? 10.140 -10.495 -1.559 1.00 87.75 153 TRP A O 1
ATOM 1208 N N . ALA A 1 154 ? 12.209 -9.749 -2.040 1.00 86.88 154 ALA A N 1
ATOM 1209 C CA . ALA A 1 154 ? 12.090 -9.822 -3.493 1.00 86.88 154 ALA A CA 1
ATOM 1210 C C . ALA A 1 154 ? 11.960 -11.267 -4.008 1.00 86.88 154 ALA A C 1
ATOM 1212 O O . ALA A 1 154 ? 11.422 -11.489 -5.091 1.00 86.88 154 ALA A O 1
ATOM 1213 N N . GLU A 1 155 ? 12.413 -12.251 -3.227 1.00 89.88 155 GLU A N 1
ATOM 1214 C 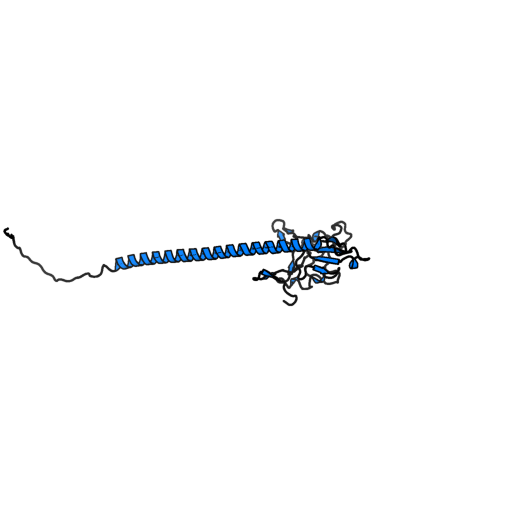CA . GLU A 1 155 ? 12.310 -13.679 -3.547 1.00 89.88 155 GLU A CA 1
ATOM 1215 C C . GLU A 1 155 ? 10.968 -14.280 -3.099 1.00 89.88 155 GLU A C 1
ATOM 1217 O O . GLU A 1 155 ? 10.646 -15.417 -3.444 1.00 89.88 155 GLU A O 1
ATOM 1222 N N . ARG A 1 156 ? 10.145 -13.505 -2.378 1.00 89.50 156 ARG A N 1
ATOM 1223 C CA . ARG A 1 156 ? 8.862 -13.937 -1.810 1.00 89.50 156 ARG A CA 1
ATOM 1224 C C . ARG A 1 156 ? 7.682 -13.152 -2.405 1.00 89.50 156 ARG A C 1
ATOM 1226 O O . ARG A 1 156 ? 7.015 -12.410 -1.681 1.00 89.50 156 ARG A O 1
ATOM 1233 N N . PRO A 1 157 ? 7.350 -13.332 -3.698 1.00 90.06 157 PRO A N 1
ATOM 1234 C CA . PRO A 1 157 ? 6.283 -12.575 -4.365 1.00 90.06 157 PRO A CA 1
ATOM 1235 C C . PRO A 1 157 ? 4.879 -12.866 -3.810 1.00 90.06 157 PRO A C 1
ATOM 1237 O O . PRO A 1 157 ? 3.964 -12.061 -3.973 1.00 90.06 157 PRO A O 1
ATOM 1240 N N . ALA A 1 158 ? 4.699 -14.015 -3.150 1.00 88.50 158 ALA A N 1
ATOM 1241 C CA . ALA A 1 158 ? 3.473 -14.324 -2.423 1.00 88.50 158 ALA A CA 1
ATOM 1242 C C . ALA A 1 158 ? 3.368 -13.532 -1.111 1.00 88.50 158 ALA A C 1
ATOM 1244 O O . ALA A 1 158 ? 2.274 -13.243 -0.670 1.00 88.50 158 ALA A O 1
ATOM 1245 N N . HIS A 1 159 ? 4.471 -13.129 -0.483 1.00 89.06 159 HIS A N 1
ATOM 1246 C CA . HIS A 1 159 ? 4.414 -12.328 0.743 1.00 89.06 159 HIS A CA 1
ATOM 1247 C C . HIS A 1 159 ? 4.432 -10.838 0.471 1.00 89.06 159 HIS A C 1
ATOM 1249 O O . HIS A 1 159 ? 3.721 -10.092 1.141 1.00 89.06 159 HIS A O 1
ATOM 1255 N N . TYR A 1 160 ? 5.269 -10.414 -0.471 1.00 90.94 160 TYR A N 1
ATOM 1256 C CA . TYR A 1 160 ? 5.620 -9.020 -0.654 1.00 90.94 160 TYR A CA 1
ATOM 1257 C C . TYR A 1 160 ? 5.298 -8.529 -2.057 1.00 90.94 160 TYR A C 1
ATOM 1259 O O . TYR A 1 160 ? 5.402 -9.255 -3.046 1.00 90.94 160 TYR A O 1
ATOM 1267 N N . VAL A 1 161 ? 4.958 -7.248 -2.134 1.00 91.88 161 VAL A N 1
ATOM 1268 C CA . VAL A 1 161 ? 4.798 -6.510 -3.383 1.00 91.88 161 VAL A CA 1
ATOM 1269 C C . VAL A 1 161 ? 5.481 -5.157 -3.282 1.00 91.88 161 VAL A C 1
ATOM 1271 O O . VAL A 1 161 ? 5.401 -4.481 -2.254 1.00 91.88 161 VAL A O 1
ATOM 1274 N N . ASP A 1 162 ? 6.145 -4.763 -4.366 1.00 92.81 162 ASP A N 1
ATOM 1275 C CA . ASP A 1 162 ? 6.708 -3.426 -4.516 1.00 92.81 162 ASP A CA 1
ATOM 1276 C C . ASP A 1 162 ? 5.640 -2.445 -5.014 1.00 92.81 162 ASP A C 1
ATOM 1278 O O . ASP A 1 162 ? 5.267 -2.446 -6.194 1.00 92.81 162 ASP A O 1
ATOM 1282 N N . LEU A 1 163 ? 5.176 -1.573 -4.115 1.00 91.44 163 LEU A N 1
ATOM 1283 C CA . LEU A 1 163 ? 4.195 -0.537 -4.448 1.00 91.44 163 LEU A CA 1
ATOM 1284 C C . LEU A 1 163 ? 4.765 0.592 -5.311 1.00 91.44 163 LEU A C 1
ATOM 1286 O O . LEU A 1 163 ? 4.000 1.344 -5.914 1.00 91.44 163 LEU A O 1
ATOM 1290 N N . ASN A 1 164 ? 6.088 0.736 -5.359 1.00 93.38 164 ASN A N 1
ATOM 1291 C CA . ASN A 1 164 ? 6.750 1.761 -6.156 1.00 93.38 164 ASN A CA 1
ATOM 1292 C C . ASN A 1 164 ? 7.361 1.207 -7.446 1.00 93.38 164 ASN A C 1
ATOM 1294 O O . ASN A 1 164 ? 8.148 1.897 -8.098 1.00 93.38 164 ASN A O 1
ATOM 1298 N N . SER A 1 165 ? 7.010 -0.024 -7.822 1.00 92.56 165 SER A N 1
ATOM 1299 C CA . SER A 1 165 ? 7.485 -0.628 -9.062 1.00 92.56 165 SER A CA 1
ATOM 1300 C C . SER A 1 165 ? 7.119 0.262 -10.264 1.00 92.56 165 SER A C 1
ATOM 1302 O O . SER A 1 165 ? 5.966 0.688 -10.399 1.00 92.56 165 SER A O 1
ATOM 1304 N N . PRO A 1 166 ? 8.090 0.623 -11.126 1.00 92.62 166 PRO A N 1
ATOM 1305 C CA . PRO A 1 166 ? 7.845 1.601 -12.173 1.00 92.62 166 PRO A CA 1
ATOM 1306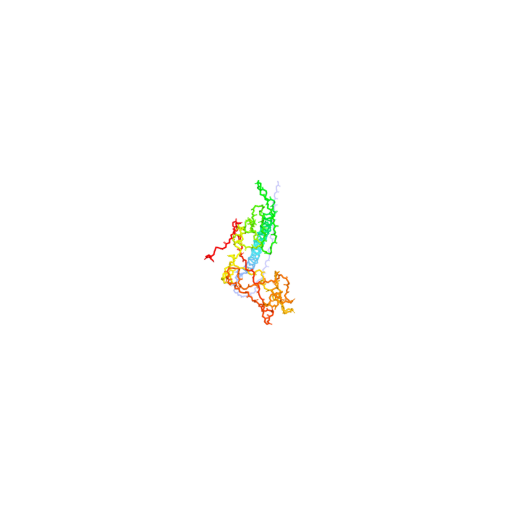 C C . PRO A 1 166 ? 7.053 1.012 -13.340 1.00 92.62 166 PRO A C 1
ATOM 1308 O O . PRO A 1 166 ? 7.315 -0.103 -13.794 1.00 92.62 166 PRO A O 1
ATOM 1311 N N . LEU A 1 167 ? 6.163 1.822 -13.908 1.00 92.62 167 LEU A N 1
ATOM 1312 C CA . LEU A 1 167 ? 5.521 1.540 -15.184 1.00 92.62 167 LEU A CA 1
ATOM 1313 C C . LEU A 1 167 ? 6.378 2.094 -16.325 1.00 92.62 167 LEU A C 1
ATOM 1315 O O . LEU A 1 167 ? 6.703 3.282 -16.346 1.00 92.62 167 LEU A O 1
ATOM 1319 N N . TYR A 1 168 ? 6.716 1.249 -17.294 1.00 92.31 168 TYR A N 1
ATOM 1320 C CA . TYR A 1 168 ? 7.405 1.682 -18.506 1.00 92.31 168 TYR A CA 1
ATOM 1321 C C . TYR A 1 168 ? 6.402 2.141 -19.569 1.00 92.31 168 TYR A C 1
ATOM 1323 O O . TYR A 1 168 ? 5.495 1.399 -19.942 1.00 92.31 168 TYR A O 1
ATOM 1331 N N . SER A 1 169 ? 6.577 3.365 -20.068 1.00 91.94 169 SER A N 1
ATOM 1332 C CA . SER A 1 169 ? 5.821 3.897 -21.203 1.00 91.94 169 SER A CA 1
ATOM 1333 C C . SER A 1 169 ? 6.654 3.788 -22.471 1.00 91.94 169 SER A C 1
ATOM 1335 O O . SER A 1 169 ? 7.608 4.544 -22.653 1.00 91.94 169 SER A O 1
ATOM 1337 N N . GLU A 1 170 ? 6.264 2.899 -23.385 1.00 92.25 170 GLU A N 1
ATOM 1338 C CA . GLU A 1 170 ? 6.913 2.768 -24.699 1.00 92.25 170 GLU A CA 1
ATOM 1339 C C . GLU A 1 170 ? 6.812 4.057 -25.526 1.00 92.25 170 GLU A C 1
ATOM 1341 O O . GLU A 1 170 ? 7.727 4.399 -26.271 1.00 92.25 170 GLU A O 1
ATOM 1346 N N . ARG A 1 171 ? 5.710 4.806 -25.371 1.00 93.12 171 ARG A N 1
ATOM 1347 C CA . ARG A 1 171 ? 5.462 6.050 -26.114 1.00 93.12 171 ARG A CA 1
ATOM 1348 C C . ARG A 1 171 ? 6.448 7.152 -25.742 1.00 93.12 171 ARG A C 1
ATOM 1350 O O . ARG A 1 171 ? 6.896 7.888 -26.615 1.00 93.12 171 ARG A O 1
ATOM 1357 N N . GLU A 1 172 ? 6.717 7.299 -24.450 1.00 90.44 172 GLU A N 1
ATOM 1358 C CA . GLU A 1 172 ? 7.575 8.367 -23.923 1.00 90.44 172 GLU A CA 1
ATOM 1359 C C . GLU A 1 172 ? 9.003 7.874 -23.661 1.00 90.44 172 GLU A C 1
ATOM 1361 O O . GLU A 1 172 ? 9.900 8.677 -23.431 1.00 90.44 172 GLU A O 1
ATOM 1366 N N . ASN A 1 173 ? 9.234 6.559 -23.764 1.00 89.06 173 ASN A N 1
ATOM 1367 C CA . ASN A 1 173 ? 10.480 5.887 -23.410 1.00 89.06 173 ASN A CA 1
ATOM 1368 C C . ASN A 1 173 ? 10.947 6.236 -21.982 1.00 89.06 173 ASN A C 1
ATOM 1370 O O . ASN A 1 173 ? 12.140 6.429 -21.722 1.00 89.06 173 ASN A O 1
ATOM 1374 N N . GLU A 1 174 ? 9.997 6.333 -21.052 1.00 90.12 174 GLU A N 1
ATOM 1375 C CA . GLU A 1 174 ? 10.218 6.766 -19.671 1.00 90.12 174 GLU A CA 1
ATOM 1376 C C . GLU A 1 174 ? 9.589 5.810 -18.652 1.00 90.12 174 GLU A C 1
ATOM 1378 O O . GLU A 1 174 ? 8.669 5.048 -18.960 1.00 90.12 174 GLU A O 1
ATOM 1383 N N . LEU A 1 175 ? 10.127 5.851 -17.431 1.00 91.50 175 LEU A N 1
ATOM 1384 C CA . LEU A 1 175 ? 9.623 5.102 -16.280 1.00 91.50 175 LEU A CA 1
ATOM 1385 C C . LEU A 1 175 ? 8.824 6.047 -15.385 1.00 91.50 175 LEU A C 1
ATOM 1387 O O . LEU A 1 175 ? 9.334 7.100 -15.006 1.00 91.50 175 LEU A O 1
ATOM 1391 N N . TYR A 1 176 ? 7.615 5.637 -15.017 1.00 92.75 176 TYR A N 1
ATOM 1392 C CA . TYR A 1 176 ? 6.757 6.352 -14.077 1.00 92.75 176 TYR A CA 1
ATOM 1393 C C . TYR A 1 176 ? 6.670 5.582 -12.772 1.00 92.75 176 TYR A C 1
ATOM 1395 O O . TYR A 1 176 ? 6.261 4.423 -12.758 1.00 92.75 176 TYR A O 1
ATOM 1403 N N . PHE A 1 177 ? 7.031 6.243 -11.678 1.00 93.94 177 PHE A N 1
ATOM 1404 C CA . PHE A 1 177 ? 6.956 5.681 -10.337 1.00 93.94 177 PHE A CA 1
ATOM 1405 C C . PHE A 1 177 ? 5.631 6.096 -9.680 1.00 93.94 177 PHE A C 1
ATOM 1407 O O . PHE A 1 177 ? 5.353 7.297 -9.625 1.00 93.94 177 PHE A O 1
ATOM 1414 N N . PRO A 1 178 ? 4.803 5.151 -9.198 1.00 93.00 178 PRO A N 1
ATOM 1415 C CA . PRO A 1 178 ? 3.478 5.473 -8.666 1.00 93.00 178 PRO A CA 1
ATOM 1416 C C . PRO A 1 178 ? 3.486 6.332 -7.397 1.00 93.00 178 PRO A C 1
ATOM 1418 O O . PRO A 1 178 ? 2.549 7.099 -7.184 1.00 93.00 178 PRO A O 1
ATOM 1421 N N . ILE A 1 179 ? 4.509 6.192 -6.545 1.00 90.94 179 ILE A N 1
ATOM 1422 C CA . ILE A 1 179 ? 4.548 6.845 -5.228 1.00 90.94 179 ILE A CA 1
ATOM 1423 C C . ILE A 1 179 ? 5.675 7.872 -5.156 1.00 90.94 179 ILE A C 1
ATOM 1425 O O . ILE A 1 179 ? 5.436 9.021 -4.787 1.00 90.94 179 ILE A O 1
ATOM 1429 N N . VAL A 1 180 ? 6.908 7.472 -5.479 1.00 91.38 180 VAL A N 1
ATOM 1430 C CA . VAL A 1 180 ? 8.072 8.359 -5.390 1.00 91.38 180 VAL A CA 1
ATOM 1431 C C . VAL A 1 180 ? 9.049 8.101 -6.525 1.00 91.38 180 VAL A C 1
ATOM 1433 O O . VAL A 1 180 ? 9.468 6.969 -6.760 1.00 91.38 180 VAL A O 1
ATOM 1436 N N . ASP A 1 181 ? 9.449 9.170 -7.208 1.00 92.69 181 ASP A N 1
ATOM 1437 C CA . ASP A 1 181 ? 10.479 9.093 -8.236 1.00 92.69 181 ASP A CA 1
ATOM 1438 C C . ASP A 1 181 ? 11.878 9.130 -7.583 1.00 92.69 181 ASP A C 1
ATOM 1440 O O . ASP A 1 181 ? 12.263 10.168 -7.025 1.00 92.69 181 ASP A O 1
ATOM 1444 N N . PRO A 1 182 ? 12.674 8.040 -7.647 1.00 92.94 182 PRO A N 1
ATOM 1445 C CA . PRO A 1 182 ? 14.026 8.017 -7.092 1.00 92.94 182 PRO A CA 1
ATOM 1446 C C . PRO A 1 182 ? 14.948 9.065 -7.732 1.00 92.94 182 PRO A C 1
ATOM 1448 O O . PRO A 1 182 ? 15.895 9.511 -7.078 1.00 92.94 182 PRO A O 1
ATOM 1451 N N . ARG A 1 183 ? 14.633 9.531 -8.951 1.00 91.25 183 ARG A N 1
ATOM 1452 C CA . ARG A 1 183 ? 15.397 10.538 -9.712 1.00 91.25 183 ARG A CA 1
ATOM 1453 C C . ARG A 1 183 ? 15.358 11.930 -9.094 1.00 91.25 183 ARG A C 1
ATOM 1455 O O . ARG A 1 183 ? 16.139 12.793 -9.498 1.00 91.25 183 ARG A O 1
ATOM 1462 N N . ALA A 1 184 ? 14.516 12.147 -8.081 1.00 90.38 184 ALA A N 1
ATOM 1463 C CA . ALA A 1 184 ? 14.588 13.323 -7.216 1.00 90.38 184 ALA A CA 1
ATOM 1464 C C . ALA A 1 184 ? 15.945 13.431 -6.484 1.00 90.38 184 ALA A C 1
ATOM 1466 O O . ALA A 1 184 ? 16.371 14.528 -6.116 1.00 90.38 184 ALA A O 1
ATOM 1467 N N . ARG A 1 185 ? 16.663 12.310 -6.327 1.00 90.31 185 ARG A N 1
ATOM 1468 C CA . ARG A 1 185 ? 18.068 12.265 -5.910 1.00 90.31 185 ARG A CA 1
ATOM 1469 C C . ARG A 1 185 ? 18.945 12.079 -7.156 1.00 90.31 185 ARG A C 1
ATOM 1471 O O . ARG A 1 185 ? 19.082 10.982 -7.687 1.00 90.31 185 ARG A O 1
ATOM 1478 N N . ARG A 1 186 ? 19.567 13.150 -7.643 1.00 87.38 186 ARG A N 1
ATOM 1479 C CA . ARG A 1 186 ? 20.429 13.125 -8.839 1.00 87.38 186 ARG A CA 1
ATOM 1480 C C . ARG A 1 186 ? 21.875 12.743 -8.552 1.00 87.38 186 ARG A C 1
ATOM 1482 O O . ARG A 1 186 ? 22.583 12.312 -9.455 1.00 87.38 186 ARG A O 1
ATOM 1489 N N . SER A 1 187 ? 22.329 12.894 -7.312 1.00 85.31 187 SER A N 1
ATOM 1490 C CA . SER A 1 187 ? 23.714 12.640 -6.923 1.00 85.31 187 SER A CA 1
ATOM 1491 C C . SER A 1 187 ? 23.803 11.953 -5.567 1.00 85.31 187 SER A C 1
ATOM 1493 O O . SER A 1 187 ? 23.024 12.241 -4.658 1.00 85.31 187 SER A O 1
ATOM 1495 N N . SER A 1 188 ? 24.809 11.089 -5.414 1.00 80.50 188 SER A N 1
ATOM 1496 C CA . SER A 1 188 ? 25.176 10.482 -4.131 1.00 80.50 188 SER A CA 1
ATOM 1497 C C . SER A 1 188 ? 25.630 11.517 -3.093 1.00 80.50 188 SER A C 1
ATOM 1499 O O . SER A 1 188 ? 25.523 11.269 -1.892 1.00 80.50 188 SER A O 1
ATOM 1501 N N . ASN A 1 189 ? 26.085 12.694 -3.535 1.00 81.81 189 ASN A N 1
ATOM 1502 C CA . ASN A 1 189 ? 26.396 13.809 -2.653 1.00 81.81 189 ASN A CA 1
ATOM 1503 C C . ASN A 1 189 ? 25.105 14.517 -2.203 1.00 81.81 189 ASN A C 1
ATOM 1505 O O . ASN A 1 189 ? 24.487 15.242 -2.981 1.00 81.81 189 ASN A O 1
ATOM 1509 N N . ASN A 1 190 ? 24.746 14.369 -0.924 1.00 71.00 190 ASN A N 1
ATOM 1510 C CA . ASN A 1 190 ? 23.560 14.986 -0.313 1.00 71.00 190 ASN A CA 1
ATOM 1511 C C . ASN A 1 190 ? 23.530 16.522 -0.393 1.00 71.00 190 ASN A C 1
ATOM 1513 O O . ASN A 1 190 ? 22.459 17.102 -0.278 1.00 71.00 190 ASN A O 1
ATOM 1517 N N . THR A 1 191 ? 24.676 17.178 -0.591 1.00 77.06 191 THR A N 1
ATOM 1518 C CA . THR A 1 191 ? 24.775 18.647 -0.706 1.00 77.06 191 THR A CA 1
ATOM 1519 C C . THR A 1 191 ? 24.661 19.158 -2.143 1.00 77.06 191 THR A C 1
ATOM 1521 O O . THR A 1 191 ? 24.773 20.360 -2.386 1.00 77.06 191 THR A O 1
ATOM 1524 N N . ASN A 1 192 ? 24.460 18.264 -3.116 1.00 81.12 192 ASN A N 1
ATOM 1525 C CA . ASN A 1 192 ? 24.288 18.662 -4.504 1.00 81.12 192 ASN A CA 1
ATOM 1526 C C . ASN A 1 192 ? 22.983 19.459 -4.669 1.00 81.12 192 ASN A C 1
ATOM 1528 O O . ASN A 1 192 ? 21.915 18.988 -4.287 1.00 81.12 192 ASN A O 1
ATOM 1532 N N . ARG A 1 193 ? 23.076 20.651 -5.270 1.00 81.19 193 ARG A N 1
ATOM 1533 C CA . ARG A 1 193 ? 21.938 21.558 -5.506 1.00 81.19 193 ARG A CA 1
ATOM 1534 C C . ARG A 1 193 ? 20.899 20.988 -6.475 1.00 81.19 193 ARG A C 1
ATOM 1536 O O . ARG A 1 193 ? 19.783 21.490 -6.511 1.00 81.19 193 ARG A O 1
ATOM 1543 N N . ASP A 1 194 ? 21.271 19.965 -7.238 1.00 84.31 194 ASP A N 1
ATOM 1544 C CA . ASP A 1 194 ? 20.386 19.261 -8.164 1.00 84.31 194 ASP A CA 1
ATOM 1545 C C . ASP A 1 194 ? 19.519 18.196 -7.468 1.00 84.31 194 ASP A C 1
ATOM 1547 O O . ASP A 1 194 ? 18.589 17.668 -8.080 1.00 84.31 194 ASP A O 1
ATOM 1551 N N . ASN A 1 195 ? 19.817 17.851 -6.210 1.00 87.81 195 ASN A N 1
ATOM 1552 C CA . ASN A 1 195 ? 18.946 17.001 -5.405 1.00 87.81 195 ASN A CA 1
ATOM 1553 C C . ASN A 1 195 ? 17.770 17.823 -4.872 1.00 87.81 195 ASN A C 1
ATOM 1555 O O . ASN A 1 195 ? 17.939 18.969 -4.455 1.00 87.81 195 ASN A O 1
ATOM 1559 N N . VAL A 1 196 ? 16.588 17.211 -4.822 1.00 89.25 196 VAL A N 1
ATOM 1560 C CA . VAL A 1 196 ? 15.447 17.802 -4.118 1.00 89.25 196 VAL A CA 1
ATOM 1561 C C . VAL A 1 196 ? 15.785 17.915 -2.631 1.00 89.25 196 VAL A C 1
ATOM 1563 O O . VAL A 1 196 ? 16.166 16.935 -1.987 1.00 89.25 196 VAL A O 1
ATOM 1566 N N . GLU A 1 197 ? 15.662 19.125 -2.088 1.00 86.44 197 GLU A N 1
ATOM 1567 C CA . GLU A 1 197 ? 15.966 19.398 -0.686 1.00 86.44 197 GLU A CA 1
ATOM 1568 C C . GLU A 1 197 ? 15.091 18.544 0.242 1.00 86.44 197 GLU A C 1
ATOM 1570 O O . GLU A 1 197 ? 13.885 18.405 0.042 1.00 86.44 197 GLU A O 1
ATOM 1575 N N . GLY A 1 198 ? 15.716 17.938 1.254 1.00 83.69 198 GLY A N 1
ATOM 1576 C CA . GLY A 1 198 ? 15.036 17.061 2.210 1.00 83.69 198 GLY A CA 1
ATOM 1577 C C . GLY A 1 198 ? 14.731 15.648 1.698 1.00 83.69 198 GLY A C 1
ATOM 1578 O O . GLY A 1 198 ? 14.282 14.822 2.489 1.00 83.69 198 GLY A O 1
ATOM 1579 N N . PHE A 1 199 ? 15.012 15.329 0.428 1.00 87.81 199 PHE A N 1
ATOM 1580 C CA . PHE A 1 199 ? 14.832 13.982 -0.114 1.00 87.81 199 PHE A CA 1
ATOM 1581 C C . PHE A 1 199 ? 16.153 13.207 -0.173 1.00 87.81 199 PHE A C 1
ATOM 1583 O O . PHE A 1 199 ? 17.113 13.594 -0.842 1.00 87.81 199 PHE A O 1
ATOM 1590 N N . ASN A 1 200 ? 16.200 12.066 0.513 1.00 87.50 200 ASN A N 1
ATOM 1591 C CA . ASN A 1 200 ? 17.329 11.148 0.474 1.00 87.50 200 ASN A CA 1
ATOM 1592 C C . ASN A 1 200 ? 16.858 9.709 0.739 1.00 87.50 200 ASN A C 1
ATOM 1594 O O . ASN A 1 200 ? 15.920 9.496 1.501 1.00 87.50 200 ASN A O 1
ATOM 1598 N N . TYR A 1 201 ? 17.541 8.738 0.140 1.00 89.06 201 TYR A N 1
ATOM 1599 C CA . TYR A 1 201 ? 17.374 7.314 0.403 1.00 89.06 201 TYR A CA 1
ATOM 1600 C C . TYR A 1 201 ? 18.728 6.601 0.310 1.00 89.06 201 TYR A C 1
ATOM 1602 O O . TYR A 1 201 ? 19.657 7.053 -0.369 1.00 89.06 201 TYR A O 1
ATOM 1610 N N . THR A 1 202 ? 18.833 5.479 1.010 1.00 88.19 202 THR A N 1
ATOM 1611 C CA . THR A 1 202 ? 20.029 4.637 1.100 1.00 88.19 202 T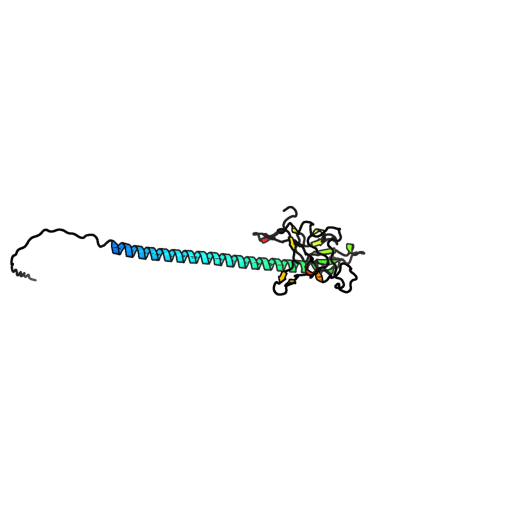HR A CA 1
ATOM 1612 C C . THR A 1 202 ? 19.664 3.191 0.796 1.00 88.19 202 THR A C 1
ATOM 1614 O O . THR A 1 202 ? 18.506 2.805 0.907 1.00 88.19 202 THR A O 1
ATOM 1617 N N . GLN A 1 203 ? 20.653 2.381 0.417 1.00 87.94 203 GLN A N 1
ATOM 1618 C CA . GLN A 1 203 ? 20.464 0.936 0.223 1.00 87.94 203 GLN A CA 1
ATOM 1619 C C . GLN A 1 203 ? 20.357 0.169 1.542 1.00 87.94 203 GLN A C 1
ATOM 1621 O O . GLN A 1 203 ? 19.909 -0.973 1.555 1.00 87.94 203 GLN A O 1
ATOM 1626 N N . THR A 1 204 ? 20.778 0.789 2.641 1.00 85.88 204 THR A N 1
ATOM 1627 C CA . THR A 1 204 ? 20.753 0.202 3.975 1.00 85.88 204 THR A CA 1
ATOM 1628 C C . THR A 1 204 ? 19.713 0.890 4.839 1.00 85.88 204 THR A C 1
ATOM 1630 O O . THR A 1 204 ? 19.571 2.117 4.793 1.00 85.88 204 THR A O 1
ATOM 1633 N N . THR A 1 205 ? 19.024 0.107 5.660 1.00 80.94 205 THR A N 1
ATOM 1634 C CA . THR A 1 205 ? 18.177 0.611 6.742 1.00 80.94 205 THR A CA 1
ATOM 1635 C C . THR A 1 205 ? 19.022 1.283 7.831 1.00 80.94 205 THR A C 1
ATOM 1637 O O . THR A 1 205 ? 20.254 1.206 7.832 1.00 80.94 205 THR A O 1
ATOM 1640 N N . SER A 1 206 ? 18.369 1.911 8.813 1.00 78.06 206 SER A N 1
ATOM 1641 C CA . SER A 1 206 ? 19.049 2.458 9.997 1.00 78.06 206 SER A CA 1
ATOM 1642 C C . SER A 1 206 ? 19.752 1.394 10.852 1.00 78.06 206 SER A C 1
ATOM 1644 O O . SER A 1 206 ? 20.654 1.737 11.611 1.00 78.06 206 SER A O 1
ATOM 1646 N N . THR A 1 207 ? 19.377 0.117 10.718 1.00 79.81 207 THR A N 1
ATOM 1647 C CA . THR A 1 207 ? 20.003 -1.024 11.408 1.00 79.81 207 THR A CA 1
ATOM 1648 C C . THR A 1 207 ? 21.151 -1.655 10.613 1.00 79.81 207 THR A C 1
ATOM 1650 O O . THR A 1 207 ? 21.819 -2.550 11.124 1.00 79.81 207 THR A O 1
ATOM 1653 N N . GLY A 1 208 ? 21.417 -1.185 9.388 1.00 80.00 208 GLY A N 1
ATOM 1654 C CA . GLY A 1 208 ? 22.488 -1.689 8.521 1.00 80.00 208 GLY A CA 1
ATOM 1655 C C . GLY A 1 208 ? 22.083 -2.834 7.587 1.00 80.00 208 GLY A C 1
ATOM 1656 O O . GLY A 1 208 ? 22.910 -3.280 6.797 1.00 80.00 208 GLY A O 1
ATOM 1657 N N . THR A 1 209 ? 20.826 -3.275 7.631 1.00 82.44 209 THR A N 1
ATOM 1658 C CA . THR A 1 209 ? 20.253 -4.288 6.731 1.00 82.44 209 THR A CA 1
ATOM 1659 C C . THR A 1 209 ? 20.178 -3.747 5.305 1.00 82.44 209 THR A C 1
ATOM 1661 O O . THR A 1 209 ? 19.661 -2.648 5.093 1.00 82.44 209 THR A O 1
ATOM 1664 N N . GLN A 1 210 ? 20.682 -4.494 4.321 1.00 86.00 210 GLN A N 1
ATOM 1665 C CA . GLN A 1 210 ? 20.591 -4.101 2.914 1.00 86.00 210 GLN A CA 1
ATOM 1666 C C . GLN A 1 210 ? 19.207 -4.448 2.361 1.00 86.00 210 GLN A C 1
ATOM 1668 O O . GLN A 1 210 ? 18.734 -5.569 2.513 1.00 86.00 210 GLN A O 1
ATOM 1673 N N . ILE A 1 211 ? 18.568 -3.494 1.687 1.00 84.81 211 ILE A N 1
ATOM 1674 C CA . ILE A 1 211 ? 17.282 -3.711 1.026 1.00 84.81 211 ILE A CA 1
ATOM 1675 C C . ILE A 1 211 ? 17.524 -4.031 -0.457 1.00 84.81 211 ILE A C 1
ATOM 1677 O O . ILE A 1 211 ? 18.068 -3.188 -1.183 1.00 84.81 211 ILE A O 1
ATOM 1681 N N . PRO A 1 212 ? 17.121 -5.222 -0.938 1.00 86.00 212 PRO A N 1
ATOM 1682 C CA . PRO A 1 212 ? 17.220 -5.580 -2.348 1.00 86.00 212 PRO A CA 1
ATOM 1683 C C . PRO A 1 212 ? 16.492 -4.602 -3.267 1.00 86.00 212 PRO A C 1
ATOM 1685 O O . PRO A 1 212 ? 15.426 -4.087 -2.930 1.00 86.00 212 PRO A O 1
ATOM 1688 N N . GLY A 1 213 ? 17.048 -4.399 -4.462 1.00 86.44 213 GLY A N 1
ATOM 1689 C CA . GLY A 1 213 ? 16.409 -3.648 -5.544 1.00 86.44 213 GLY A CA 1
ATOM 1690 C C . GLY A 1 213 ? 16.532 -2.125 -5.456 1.00 86.44 213 GLY A C 1
ATOM 1691 O O . GLY A 1 213 ? 16.052 -1.447 -6.361 1.00 86.44 213 GLY A O 1
ATOM 1692 N N . ILE A 1 214 ? 17.165 -1.567 -4.416 1.00 90.50 214 ILE A N 1
ATOM 1693 C CA . ILE A 1 214 ? 17.473 -0.131 -4.364 1.00 90.50 214 ILE A CA 1
ATOM 1694 C C . ILE A 1 214 ? 18.683 0.170 -5.255 1.00 90.50 214 ILE A C 1
ATOM 1696 O O . ILE A 1 214 ? 19.808 -0.242 -4.967 1.00 90.50 214 ILE A O 1
ATOM 1700 N N . GLU A 1 215 ? 18.471 0.983 -6.284 1.00 91.50 215 GLU A N 1
ATOM 1701 C CA . GLU A 1 215 ? 19.520 1.457 -7.188 1.00 91.50 215 GLU A CA 1
ATOM 1702 C C . GLU A 1 215 ? 19.759 2.945 -6.941 1.00 91.50 215 GLU A C 1
ATOM 1704 O O . GLU A 1 215 ? 18.887 3.784 -7.185 1.00 91.50 215 GLU A O 1
ATOM 1709 N N . LEU A 1 216 ? 20.946 3.258 -6.418 1.00 91.12 216 LEU A N 1
ATOM 1710 C CA . LEU A 1 216 ? 21.361 4.618 -6.084 1.00 91.12 216 LEU A CA 1
ATOM 1711 C C . LEU A 1 216 ? 21.660 5.451 -7.340 1.00 91.12 216 LEU A C 1
ATOM 1713 O O . LEU A 1 216 ? 21.811 4.917 -8.440 1.00 91.12 216 LEU A O 1
ATOM 1717 N N . PRO A 1 217 ? 21.809 6.779 -7.189 1.00 90.69 217 PRO A N 1
ATOM 1718 C CA . PRO A 1 217 ? 22.169 7.637 -8.304 1.00 90.69 217 PRO A CA 1
ATOM 1719 C C . PRO A 1 217 ? 23.499 7.252 -8.955 1.00 90.69 217 PRO A C 1
ATOM 1721 O O . PRO A 1 217 ? 24.547 7.299 -8.311 1.00 90.69 217 PRO A O 1
ATOM 1724 N N . GLY A 1 218 ? 23.437 6.915 -10.244 1.00 85.56 218 GLY A N 1
ATOM 1725 C CA . GLY A 1 218 ? 24.580 6.572 -11.088 1.00 85.56 218 GLY A CA 1
ATOM 1726 C C . GLY A 1 218 ? 24.616 7.374 -12.391 1.00 85.56 218 GLY A C 1
ATOM 1727 O O . GLY A 1 218 ? 24.013 8.440 -12.501 1.00 85.56 218 GLY A O 1
ATOM 1728 N N . SER A 1 219 ? 25.334 6.852 -13.388 1.00 83.56 219 SER A N 1
ATOM 1729 C CA . SER A 1 219 ? 25.473 7.472 -14.714 1.00 83.56 219 SER A CA 1
ATOM 1730 C C . SER A 1 219 ? 24.172 7.494 -15.519 1.00 83.56 219 SER A C 1
ATOM 1732 O O . SER A 1 219 ? 23.968 8.420 -16.302 1.00 83.56 219 SER A O 1
ATOM 1734 N N . ASP A 1 220 ? 23.299 6.504 -15.323 1.00 86.81 220 ASP A N 1
ATOM 1735 C CA . ASP A 1 220 ? 21.982 6.434 -15.951 1.00 86.81 220 ASP A CA 1
ATOM 1736 C C . ASP A 1 220 ? 20.866 6.636 -14.906 1.00 86.81 220 ASP A C 1
ATOM 1738 O O . ASP A 1 220 ? 20.581 5.729 -14.115 1.00 86.81 220 ASP A O 1
ATOM 1742 N N . PRO A 1 221 ? 20.187 7.800 -14.899 1.00 84.62 221 PRO A N 1
ATOM 1743 C CA . PRO A 1 221 ? 19.034 8.048 -14.034 1.00 84.62 221 PRO A CA 1
ATOM 1744 C C . PRO A 1 221 ? 17.884 7.054 -14.247 1.00 84.62 221 PRO A C 1
ATOM 1746 O O . PRO A 1 221 ? 17.059 6.864 -13.353 1.00 84.62 221 PRO A O 1
ATOM 1749 N N . LYS A 1 222 ? 17.809 6.398 -15.414 1.00 85.75 222 LYS A N 1
ATOM 1750 C CA . LYS A 1 222 ? 16.773 5.402 -15.707 1.00 85.75 222 LYS A CA 1
ATOM 1751 C C . LYS A 1 222 ? 16.986 4.089 -14.973 1.00 85.75 222 LYS A C 1
ATOM 1753 O O . LYS A 1 222 ? 16.027 3.329 -14.861 1.00 85.75 222 LYS A O 1
ATOM 1758 N N . LEU A 1 223 ? 18.179 3.834 -14.441 1.00 89.56 223 LEU A N 1
ATOM 1759 C CA . LEU A 1 223 ? 18.458 2.653 -13.626 1.00 89.56 223 LEU A CA 1
ATOM 1760 C C . LEU A 1 223 ? 18.106 2.847 -12.154 1.00 89.56 223 LEU A C 1
ATOM 1762 O O . LEU A 1 223 ? 17.951 1.854 -11.462 1.00 89.56 223 LEU A O 1
ATOM 1766 N N . GLN A 1 224 ? 17.909 4.082 -11.684 1.00 92.31 224 GLN A N 1
ATOM 1767 C CA . GLN A 1 224 ? 17.589 4.330 -10.279 1.00 92.31 224 GLN A CA 1
ATOM 1768 C C . GLN A 1 224 ? 16.267 3.674 -9.861 1.00 92.31 224 GLN A C 1
ATOM 1770 O O . GLN A 1 224 ? 15.275 3.706 -10.598 1.00 92.31 224 GLN A O 1
ATOM 1775 N N . ARG A 1 225 ? 16.241 3.091 -8.664 1.00 92.50 225 ARG A N 1
ATOM 1776 C CA . ARG A 1 225 ? 15.115 2.323 -8.122 1.00 92.50 225 ARG A CA 1
ATOM 1777 C C . ARG A 1 225 ? 15.018 2.573 -6.627 1.00 92.50 225 ARG A C 1
ATOM 1779 O O . ARG A 1 225 ? 16.023 2.548 -5.923 1.00 92.50 225 ARG A O 1
ATOM 1786 N N . LEU A 1 226 ? 13.795 2.777 -6.158 1.00 92.62 226 LEU A N 1
ATOM 1787 C CA . LEU A 1 226 ? 13.466 2.847 -4.741 1.00 92.62 226 LEU A CA 1
ATOM 1788 C C . LEU A 1 226 ? 12.237 1.962 -4.503 1.00 92.62 226 LEU A C 1
ATOM 1790 O O . LEU A 1 226 ? 11.122 2.488 -4.482 1.00 92.62 226 LEU A O 1
ATOM 1794 N N . PRO A 1 227 ? 12.414 0.630 -4.429 1.00 91.88 227 PRO A N 1
ATOM 1795 C CA . PRO A 1 227 ? 11.328 -0.276 -4.097 1.00 91.88 227 PRO A CA 1
ATOM 1796 C C . PRO A 1 227 ? 10.742 0.053 -2.724 1.00 91.88 227 PRO A C 1
ATOM 1798 O O . PRO A 1 227 ? 11.464 0.390 -1.783 1.00 91.88 227 PRO A O 1
ATOM 1801 N N . MET A 1 228 ? 9.423 -0.072 -2.614 1.00 90.25 228 MET A N 1
ATOM 1802 C CA . MET A 1 228 ? 8.679 0.016 -1.360 1.00 90.25 228 MET A CA 1
ATOM 1803 C C . MET A 1 228 ? 7.943 -1.302 -1.121 1.00 90.25 228 MET A C 1
ATOM 1805 O O . MET A 1 228 ? 6.772 -1.431 -1.494 1.00 90.25 228 MET A O 1
ATOM 1809 N N . PRO A 1 229 ? 8.638 -2.294 -0.537 1.00 90.25 229 PRO A N 1
ATOM 1810 C CA . PRO A 1 229 ? 8.054 -3.594 -0.260 1.00 90.25 229 PRO A CA 1
ATOM 1811 C C . PRO A 1 229 ? 7.005 -3.501 0.845 1.00 90.25 229 PRO A C 1
ATOM 1813 O O . PRO A 1 229 ? 7.234 -2.932 1.911 1.00 90.25 229 PRO A O 1
ATOM 1816 N N . THR A 1 230 ? 5.848 -4.096 0.584 1.00 90.25 230 THR A N 1
ATOM 1817 C CA . THR A 1 230 ? 4.721 -4.182 1.520 1.00 90.25 230 THR A CA 1
ATOM 1818 C C . THR A 1 230 ? 4.156 -5.588 1.523 1.00 90.25 230 THR A C 1
ATOM 1820 O O . THR A 1 230 ? 4.303 -6.306 0.535 1.00 90.25 230 THR A O 1
ATOM 1823 N N . GLN A 1 231 ? 3.541 -6.000 2.630 1.00 90.50 231 GLN A N 1
ATOM 1824 C CA . GLN A 1 231 ? 3.015 -7.357 2.757 1.00 90.50 231 GLN A CA 1
ATOM 1825 C C . GLN A 1 231 ? 1.607 -7.461 2.175 1.00 90.50 231 GLN A C 1
ATOM 1827 O O . GLN A 1 231 ? 0.794 -6.548 2.337 1.00 90.50 231 GLN A O 1
ATOM 1832 N N . TRP A 1 232 ? 1.285 -8.589 1.549 1.00 90.88 232 TRP A N 1
ATOM 1833 C CA . TRP A 1 232 ? -0.087 -8.890 1.158 1.00 90.88 232 TRP A CA 1
ATOM 1834 C C . TRP A 1 232 ? -0.964 -9.167 2.382 1.00 90.88 232 TRP A C 1
ATOM 1836 O O . TRP A 1 232 ? -0.588 -9.906 3.293 1.00 90.88 232 TRP A O 1
ATOM 1846 N N . LEU A 1 233 ? -2.165 -8.590 2.372 1.00 89.31 233 LEU A N 1
ATOM 1847 C CA . LEU A 1 233 ? -3.252 -8.977 3.265 1.00 89.31 233 LEU A CA 1
ATOM 1848 C C . LEU A 1 233 ? -4.247 -9.812 2.469 1.00 89.31 233 LEU A C 1
ATOM 1850 O O . LEU A 1 233 ? -4.688 -9.417 1.390 1.00 89.31 233 LEU A O 1
ATOM 1854 N N . TYR A 1 234 ? -4.602 -10.960 3.024 1.00 88.31 234 TYR A N 1
ATOM 1855 C CA . TYR A 1 234 ? -5.518 -11.917 2.430 1.00 88.31 234 TYR A CA 1
ATOM 1856 C C . TYR A 1 234 ? -6.860 -11.851 3.129 1.00 88.31 234 TYR A C 1
ATOM 1858 O O . TYR A 1 234 ? -6.928 -11.646 4.337 1.00 88.31 234 TYR A O 1
ATOM 1866 N N . ILE A 1 235 ? -7.932 -12.061 2.372 1.00 85.19 235 ILE A N 1
ATOM 1867 C CA . ILE A 1 235 ? -9.262 -12.291 2.928 1.00 85.19 235 ILE A CA 1
ATOM 1868 C C . ILE A 1 235 ? -9.674 -13.703 2.537 1.00 85.19 235 ILE A C 1
ATOM 1870 O O . ILE A 1 235 ? -9.679 -14.051 1.356 1.00 85.19 235 ILE A O 1
ATOM 1874 N N . LEU A 1 236 ? -9.934 -14.522 3.551 1.00 84.62 236 LEU A N 1
ATOM 1875 C CA . LEU A 1 236 ? -10.290 -15.927 3.412 1.00 84.62 236 LEU A CA 1
ATOM 1876 C C . LEU A 1 236 ? -11.774 -16.073 3.046 1.00 84.62 236 LEU A C 1
ATOM 1878 O O . LEU A 1 236 ? -12.559 -15.129 3.153 1.00 84.62 236 LEU A O 1
ATOM 1882 N N . GLU A 1 237 ? -12.176 -17.271 2.615 1.00 79.50 237 GLU A N 1
ATOM 1883 C CA . GLU A 1 237 ? -13.569 -17.553 2.230 1.00 79.50 237 GLU A CA 1
ATOM 1884 C C . GLU A 1 237 ? -14.573 -17.325 3.371 1.00 79.50 237 GLU A C 1
ATOM 1886 O O . GLU A 1 237 ? -15.733 -17.002 3.119 1.00 79.50 237 GLU A O 1
ATOM 1891 N N . ASP A 1 238 ? -14.128 -17.451 4.621 1.00 80.19 238 ASP A N 1
ATOM 1892 C CA . ASP A 1 238 ? -14.927 -17.178 5.818 1.00 80.19 238 ASP A CA 1
ATOM 1893 C C . ASP A 1 238 ? -15.062 -15.674 6.139 1.00 80.19 238 ASP A C 1
ATOM 1895 O O . ASP A 1 238 ? -15.726 -15.297 7.106 1.00 80.19 238 ASP A O 1
ATOM 1899 N N . GLY A 1 239 ? -14.461 -14.804 5.319 1.00 74.94 239 GLY A N 1
ATOM 1900 C CA . GLY A 1 239 ? -14.469 -13.353 5.480 1.00 74.94 239 GLY A CA 1
ATOM 1901 C C . GLY A 1 239 ? -13.463 -12.832 6.506 1.00 74.94 239 GLY A C 1
ATOM 1902 O O . GLY A 1 239 ? -13.427 -11.625 6.756 1.00 74.94 239 GLY A O 1
ATOM 1903 N N . THR A 1 240 ? -12.645 -13.701 7.101 1.00 82.69 240 THR A N 1
ATOM 1904 C CA . THR A 1 240 ? -11.567 -13.277 7.994 1.00 82.69 240 THR A CA 1
ATOM 1905 C C . THR A 1 240 ? -10.369 -12.770 7.199 1.00 82.69 240 THR A C 1
ATOM 1907 O O . THR A 1 240 ? -10.132 -13.163 6.057 1.00 82.69 240 THR A O 1
ATOM 1910 N N . MET A 1 241 ? -9.618 -11.850 7.802 1.00 84.12 241 MET A N 1
ATOM 1911 C CA . MET A 1 241 ? -8.388 -11.321 7.223 1.00 84.12 241 MET A CA 1
ATOM 1912 C C . MET A 1 241 ? -7.189 -12.068 7.801 1.00 84.12 241 MET A C 1
ATOM 1914 O O . MET A 1 241 ? -7.111 -12.268 9.013 1.00 84.12 241 MET A O 1
ATOM 1918 N N . GLY A 1 242 ? -6.244 -12.427 6.943 1.00 85.38 242 GLY A N 1
ATOM 1919 C CA . GLY A 1 242 ? -4.990 -13.061 7.314 1.00 85.38 242 GLY A CA 1
ATOM 1920 C C . GLY A 1 242 ? -3.799 -12.431 6.603 1.00 85.38 242 GLY A C 1
ATOM 1921 O O . GLY A 1 242 ? -3.933 -11.649 5.665 1.00 85.38 242 GLY A O 1
ATOM 1922 N N . TYR A 1 243 ? -2.615 -12.803 7.057 1.00 87.44 243 TYR A N 1
ATOM 1923 C CA . TYR A 1 243 ? -1.345 -12.557 6.390 1.00 87.44 243 TYR A CA 1
ATOM 1924 C C . TYR A 1 243 ? -0.576 -13.878 6.393 1.00 87.44 243 TYR A C 1
ATOM 1926 O O . TYR A 1 243 ? -0.870 -14.767 7.197 1.00 87.44 243 TYR A O 1
ATOM 1934 N N . LEU A 1 244 ? 0.389 -14.024 5.495 1.00 84.44 244 LEU A N 1
ATOM 1935 C CA . LEU A 1 244 ? 1.235 -15.209 5.489 1.00 84.44 244 LEU A CA 1
ATOM 1936 C C . LEU A 1 244 ? 2.358 -15.056 6.528 1.00 84.44 244 LEU A C 1
ATOM 1938 O O . LEU A 1 244 ? 3.008 -14.009 6.611 1.00 84.44 244 LEU A O 1
ATOM 1942 N N . ASP A 1 245 ? 2.551 -16.079 7.360 1.00 75.88 245 ASP A N 1
ATOM 1943 C CA . ASP A 1 245 ? 3.585 -16.079 8.401 1.00 75.88 245 ASP A CA 1
ATOM 1944 C C . ASP A 1 245 ? 4.982 -16.257 7.799 1.00 75.88 245 ASP A C 1
ATOM 1946 O O . ASP A 1 245 ? 5.118 -16.938 6.792 1.00 75.88 245 ASP A O 1
ATOM 1950 N N . LYS A 1 246 ? 6.022 -15.694 8.428 1.00 66.12 246 LYS A N 1
ATOM 1951 C CA . LYS A 1 246 ? 7.404 -15.577 7.913 1.00 66.12 246 LYS A CA 1
ATOM 1952 C C . LYS A 1 246 ? 8.056 -16.898 7.462 1.00 66.12 246 LYS A C 1
ATOM 1954 O O . LYS A 1 246 ? 9.103 -16.841 6.817 1.00 66.12 246 LYS A O 1
ATOM 1959 N N . GLU A 1 247 ? 7.484 -18.044 7.819 1.00 62.25 247 GLU A N 1
ATOM 1960 C CA . GLU A 1 247 ? 7.960 -19.390 7.469 1.00 62.25 247 GLU A CA 1
ATOM 1961 C C . GLU A 1 247 ? 7.268 -20.019 6.242 1.00 62.25 247 GLU A C 1
ATOM 1963 O O . GLU A 1 247 ? 7.728 -21.062 5.777 1.00 62.25 247 GLU A O 1
ATOM 1968 N N . ASN A 1 248 ? 6.187 -19.417 5.729 1.00 54.06 248 ASN A N 1
ATOM 1969 C CA . ASN A 1 248 ? 5.484 -19.860 4.514 1.00 54.06 248 ASN A CA 1
ATOM 1970 C C . ASN A 1 248 ? 5.831 -18.990 3.295 1.00 54.06 248 ASN A C 1
ATOM 1972 O O . ASN A 1 248 ? 5.393 -19.374 2.186 1.00 54.06 248 ASN A O 1
#

Radius of gyration: 44.13 Å; Cα contacts (8 Å, |Δi|>4): 266; chains: 1; bounding box: 127×86×108 Å

Sequence (248 aa):
MKTSTRQSNQYNKSNNGPGKGPALKNPREKESGIAIVTVLSVLMLMTLLIWGFFSAAEKELDSSNYYGSSLRTRQLTDVVTNMVMAQIRKATAEQTQEGKRYTWASQPGAITTFSNRGTDYDTLAAKKYKLYSSARMEEQSEYNLVDDVVEDWAERPAHYVDLNSPLYSERENELYFPIVDPRARRSSNNTNRDNVEGFNYTQTTSTGTQIPGIELPGSDPKLQRLPMPTQWLYILEDGTMGYLDKEN

Solvent-accessible surface area (backbone atoms only — not comparable to full-atom values): 15410 Å² total; per-residue (Å²): 135,84,82,88,84,84,91,80,89,85,88,80,85,89,85,89,87,88,83,90,83,80,92,87,82,85,84,89,82,78,72,68,63,61,54,51,54,54,51,51,54,52,50,52,52,50,51,53,51,51,51,52,51,52,54,49,51,52,50,51,50,51,51,49,50,53,50,52,50,53,53,51,52,50,54,52,52,51,50,53,52,51,48,56,51,49,51,51,46,66,50,69,50,85,54,77,48,98,97,43,50,57,51,65,50,83,49,94,62,30,34,39,25,31,41,79,67,56,92,46,70,70,55,15,36,51,36,33,32,48,72,57,55,50,92,66,47,65,42,60,43,84,71,68,71,75,75,73,58,57,69,58,41,88,80,33,67,85,49,30,46,54,67,25,59,60,48,77,37,83,89,76,72,43,76,46,41,77,76,54,61,49,63,47,36,57,49,81,55,86,84,44,86,76,30,45,85,97,58,81,88,70,50,47,50,99,86,65,52,57,48,73,73,46,33,69,55,57,96,51,66,86,63,38,31,56,61,43,72,34,39,51,76,44,72,48,97,88,70,48,77,48,58,81,58,99,89,115

Secondary structure (DSSP, 8-state):
-----------------------------SSHHHHHHHHHHHHHHHHHHHHHHHHHHHHHHHHHHHHHHHHHHHHHHHHHHHHHHHHHHHHHS---BTTB-EEEEEETTEEEEEESS-SSHHHHEEEEEESS--S-SEEESSTTSGGGS-TTGGG-TTTEEETTPPEEETTTTEEE-SS--GGG---SSTT-TTSPTT----SB-TTSPBPTT-B-S-S-GGG-B---EEEPPEE-TTS-EE---TT-

pLDDT: mean 80.55, std 15.8, range [34.84, 96.5]

Mean predicted aligned error: 13.8 Å